Protein AF-A0A4S4KN57-F1 (afdb_monomer_lite)

Sequence (260 aa):
MIDRTIEECSEARNADDPAPSLAGPQRVAVDTAFAHNQVEKILESLKGMIESHENSAIRTWAQVTLDALELRSPTSLKVALAAIRKGKTINLQEALQMELNIATAYCASSGASPDFHTGVTAVLVDKIIERPAWYPATLGEVSDSEISKKFFSDYTPTSGTSPALAFPEALDPAKGTRFSPVLFALPTEQEIRQLVDGSHASSGATAITLQELLNKLNLLRQGKMGIREKVLEVVERCCVQDEEKETGEKYLRWKSSAAH

Foldseek 3Di:
DVLVVVLVPDDADDPPPDDDPCFDPLVVLVCQLLVDLAVVSSLVSLVCCLVDPPDPVSNVVSVVVNVVVLLAALLVSLLVSVLVVVVVPDDPLVSVQLVQLQVLLQPPPVHLFVRVVQVCCCCPPVNPPGRTCGVVNDNVPDDSVSSCCSRPNCRHVVNVSGDRDDDDPQPPPVPHDPDDVCLQPADDLVNLQCQQVQVDPPHDPDFDALVRSLVVSCVSNVNRHPNNVVSVRSQVVFWDWDADPPPRGTGTDGDDDPPD

pLDDT: mean 90.54, std 10.35, range [28.67, 98.69]

Structure (mmCIF, N/CA/C/O backbone):
data_AF-A0A4S4KN57-F1
#
_entry.id   AF-A0A4S4KN57-F1
#
loop_
_atom_site.group_PDB
_atom_site.id
_atom_site.type_symbol
_atom_site.label_atom_id
_atom_site.label_alt_id
_atom_site.label_comp_id
_atom_site.label_asym_id
_atom_site.label_entity_id
_atom_site.label_seq_id
_atom_site.pdbx_PDB_ins_code
_atom_site.Cartn_x
_atom_site.Cartn_y
_atom_site.Cartn_z
_atom_site.occupancy
_atom_site.B_iso_or_equiv
_atom_site.auth_seq_id
_atom_site.auth_comp_id
_atom_site.auth_asym_id
_atom_site.auth_atom_id
_atom_site.pdbx_PDB_model_num
ATOM 1 N N . MET A 1 1 ? 7.075 -15.368 26.394 1.00 69.94 1 MET A N 1
ATOM 2 C CA . MET A 1 1 ? 8.329 -15.021 27.095 1.00 69.94 1 MET A CA 1
ATOM 3 C C . MET A 1 1 ? 9.065 -13.920 26.346 1.00 69.94 1 MET A C 1
ATOM 5 O O . MET A 1 1 ? 9.197 -12.865 26.931 1.00 69.94 1 MET A O 1
ATOM 9 N N . ILE A 1 2 ? 9.429 -14.106 25.067 1.00 86.31 2 ILE A N 1
ATOM 10 C CA . ILE A 1 2 ? 10.132 -13.077 24.268 1.00 86.31 2 ILE A CA 1
ATOM 11 C C . ILE A 1 2 ? 9.355 -11.751 24.190 1.00 86.31 2 ILE A C 1
ATOM 13 O O . ILE A 1 2 ? 9.893 -10.725 24.575 1.00 86.31 2 ILE A O 1
ATOM 17 N N . ASP A 1 3 ? 8.094 -11.783 23.746 1.00 85.06 3 ASP A N 1
ATOM 18 C CA . ASP A 1 3 ? 7.257 -10.578 23.609 1.00 85.06 3 ASP A CA 1
ATOM 19 C C . ASP A 1 3 ? 7.157 -9.781 24.917 1.00 85.06 3 ASP A C 1
ATOM 21 O O . ASP A 1 3 ? 7.522 -8.617 24.965 1.00 85.06 3 ASP A O 1
ATOM 25 N N . ARG A 1 4 ? 6.811 -10.452 26.019 1.00 85.94 4 ARG A N 1
ATOM 26 C CA . ARG A 1 4 ? 6.771 -9.836 27.349 1.00 85.94 4 ARG A CA 1
ATOM 27 C C . ARG A 1 4 ? 8.085 -9.149 27.741 1.00 85.94 4 ARG A C 1
ATOM 29 O O . ARG A 1 4 ? 8.040 -8.054 28.277 1.00 85.94 4 ARG A O 1
ATOM 36 N N . THR A 1 5 ? 9.238 -9.768 27.481 1.00 89.69 5 THR A N 1
ATOM 37 C CA . THR A 1 5 ? 10.540 -9.149 27.780 1.00 89.69 5 THR A CA 1
ATOM 38 C C . THR A 1 5 ? 10.784 -7.896 26.936 1.00 89.69 5 THR A C 1
ATOM 40 O O . THR A 1 5 ? 11.371 -6.942 27.429 1.00 89.69 5 THR A O 1
ATOM 43 N N . ILE A 1 6 ? 10.316 -7.874 25.684 1.00 89.31 6 ILE A N 1
ATOM 44 C CA . ILE A 1 6 ? 10.374 -6.674 24.838 1.00 89.31 6 ILE A CA 1
ATOM 45 C C . ILE A 1 6 ? 9.475 -5.575 25.423 1.00 89.31 6 ILE A C 1
ATOM 47 O O . ILE A 1 6 ? 9.917 -4.436 25.552 1.00 89.31 6 ILE A O 1
ATOM 51 N N . GLU A 1 7 ? 8.249 -5.916 25.826 1.00 89.50 7 GLU A N 1
ATOM 52 C CA . GLU A 1 7 ? 7.297 -4.961 26.412 1.00 89.50 7 GLU A CA 1
ATOM 53 C C . GLU A 1 7 ? 7.758 -4.407 27.768 1.00 89.50 7 GLU A C 1
ATOM 55 O O . GLU A 1 7 ? 7.532 -3.236 28.058 1.00 89.50 7 GLU A O 1
ATOM 60 N N . GLU A 1 8 ? 8.455 -5.202 28.583 1.00 88.19 8 GLU A N 1
ATOM 61 C CA . GLU A 1 8 ? 9.055 -4.755 29.851 1.00 88.19 8 GLU A CA 1
ATOM 62 C C . GLU A 1 8 ? 10.137 -3.678 29.653 1.00 88.19 8 GLU A C 1
ATOM 64 O O . GLU A 1 8 ? 10.409 -2.907 30.571 1.00 88.19 8 GLU A O 1
ATOM 69 N N . CYS A 1 9 ? 10.732 -3.598 28.461 1.00 89.19 9 CYS A N 1
ATOM 70 C CA . CYS A 1 9 ? 11.683 -2.553 28.081 1.00 89.19 9 CYS A CA 1
ATOM 71 C C . CYS A 1 9 ? 11.037 -1.406 27.281 1.00 89.19 9 CYS A C 1
ATOM 73 O O . CYS A 1 9 ? 11.760 -0.567 26.744 1.00 89.19 9 CYS A O 1
ATOM 75 N N . SER A 1 10 ? 9.706 -1.379 27.154 1.00 86.44 10 SER A N 1
ATOM 76 C CA . SER A 1 10 ? 8.987 -0.316 26.447 1.00 86.44 10 SER A CA 1
ATOM 77 C C . SER A 1 10 ? 8.648 0.853 27.375 1.00 86.44 10 SER A C 1
ATOM 79 O O . SER A 1 10 ? 8.334 0.669 28.550 1.00 86.44 10 SER A O 1
ATOM 81 N N . GLU A 1 11 ? 8.684 2.069 26.832 1.00 84.94 11 GLU A N 1
ATOM 82 C CA . GLU A 1 11 ? 8.291 3.289 27.537 1.00 84.94 11 GLU A CA 1
ATOM 83 C C . GLU A 1 11 ? 7.099 3.949 26.839 1.00 84.94 11 GLU A C 1
ATOM 85 O O . GLU A 1 11 ? 6.885 3.797 25.631 1.00 84.94 11 GLU A O 1
ATOM 90 N N . ALA A 1 12 ? 6.293 4.674 27.616 1.00 81.44 12 ALA A N 1
ATOM 91 C CA . ALA A 1 12 ? 5.190 5.449 27.070 1.00 81.44 12 ALA A CA 1
ATOM 92 C C . ALA A 1 12 ? 5.719 6.587 26.186 1.00 81.44 12 ALA A C 1
ATOM 94 O O . ALA A 1 12 ? 6.795 7.132 26.425 1.00 81.44 12 ALA A O 1
ATOM 95 N N . ARG A 1 13 ? 4.927 6.970 25.180 1.00 80.25 13 ARG A N 1
ATOM 96 C CA . ARG A 1 13 ? 5.235 8.136 24.349 1.00 80.25 13 ARG A CA 1
ATOM 97 C C . ARG A 1 13 ? 5.287 9.400 25.201 1.00 80.25 13 ARG A C 1
ATOM 99 O O . ARG A 1 13 ? 4.438 9.599 26.072 1.00 80.25 13 ARG A O 1
ATOM 106 N N . ASN A 1 14 ? 6.240 10.269 24.901 1.00 83.81 14 ASN A N 1
ATOM 107 C CA . ASN A 1 14 ? 6.325 11.582 25.520 1.00 83.81 14 ASN A CA 1
ATOM 108 C C . ASN A 1 14 ? 5.279 12.522 24.913 1.00 83.81 14 ASN A C 1
ATOM 110 O O . ASN A 1 14 ? 4.870 12.365 23.761 1.00 83.81 14 ASN A O 1
ATOM 114 N N . ALA A 1 15 ? 4.869 13.535 25.677 1.00 80.88 15 ALA A N 1
ATOM 115 C CA . ALA A 1 15 ? 3.928 14.549 25.198 1.00 80.88 15 ALA A CA 1
ATOM 116 C C . ALA A 1 15 ? 4.466 15.333 23.984 1.00 80.88 15 ALA A C 1
ATOM 118 O O . ALA A 1 15 ? 3.681 15.775 23.148 1.00 80.88 15 ALA A O 1
ATOM 119 N N . ASP A 1 16 ? 5.792 15.448 23.875 1.00 86.69 16 ASP A N 1
ATOM 120 C CA . ASP A 1 16 ? 6.481 16.155 22.792 1.00 86.69 16 ASP A CA 1
ATOM 121 C C . ASP A 1 16 ? 6.758 15.265 21.566 1.00 86.69 16 ASP A C 1
ATOM 123 O O . ASP A 1 16 ? 7.275 15.747 20.554 1.00 86.69 16 ASP A O 1
ATOM 127 N N . ASP A 1 17 ? 6.423 13.969 21.623 1.00 82.88 17 ASP A N 1
ATOM 128 C CA . ASP A 1 17 ? 6.631 13.078 20.484 1.00 82.88 17 ASP A CA 1
ATOM 129 C C . ASP A 1 17 ? 5.721 13.490 19.314 1.00 82.88 17 ASP A C 1
ATOM 131 O O . ASP A 1 17 ? 4.514 13.685 19.502 1.00 82.88 17 ASP A O 1
ATOM 135 N N . PRO A 1 18 ? 6.238 13.536 18.071 1.00 79.94 18 PRO A N 1
ATOM 136 C CA . PRO A 1 18 ? 5.456 13.961 16.918 1.00 79.94 18 PRO A CA 1
ATOM 137 C C . PRO A 1 18 ? 4.231 13.068 16.734 1.00 79.94 18 PRO A C 1
ATOM 139 O O . PRO A 1 18 ? 4.339 11.836 16.754 1.00 79.94 18 PRO A O 1
ATOM 142 N N . ALA A 1 19 ? 3.068 13.691 16.535 1.00 76.00 19 ALA A N 1
ATOM 143 C CA . ALA A 1 19 ? 1.813 12.980 16.335 1.00 76.00 19 ALA A CA 1
ATOM 144 C C . ALA A 1 19 ? 1.922 11.948 15.191 1.00 76.00 19 ALA A C 1
ATOM 146 O O . ALA A 1 19 ? 2.688 12.151 14.241 1.00 76.00 19 ALA A O 1
ATOM 147 N N . PRO A 1 20 ? 1.160 10.840 15.247 1.00 78.38 20 PRO A N 1
ATOM 148 C CA . PRO A 1 20 ? 1.168 9.845 14.181 1.00 78.38 20 PRO A CA 1
ATOM 149 C C . PRO A 1 20 ? 0.823 10.481 12.827 1.00 78.38 20 PRO A C 1
ATOM 151 O O . PRO A 1 20 ? -0.231 11.093 12.674 1.00 78.38 20 PRO A O 1
ATOM 154 N N . SER A 1 21 ? 1.690 10.303 11.830 1.00 75.25 21 SER A N 1
ATOM 155 C CA . SER A 1 21 ? 1.542 10.920 10.502 1.00 75.25 21 SER A CA 1
ATOM 156 C C . SER A 1 21 ? 0.446 10.291 9.630 1.00 75.25 21 SER A C 1
ATOM 158 O O . SER A 1 21 ? 0.027 10.888 8.645 1.00 75.25 21 SER A O 1
ATOM 160 N N . LEU A 1 22 ? -0.035 9.091 9.973 1.00 86.56 22 LEU A N 1
ATOM 161 C CA . LEU A 1 22 ? -1.058 8.344 9.226 1.00 86.56 22 LEU A CA 1
ATOM 162 C C . LEU A 1 22 ? -2.290 8.058 10.094 1.00 86.56 22 LEU A C 1
ATOM 164 O O . LEU A 1 22 ? -2.714 6.909 10.244 1.00 86.56 22 LEU A O 1
ATOM 168 N N . ALA A 1 23 ? -2.853 9.115 10.673 1.00 89.62 23 ALA A N 1
ATOM 169 C CA . ALA A 1 23 ? -4.061 9.082 11.494 1.00 89.62 23 ALA A CA 1
ATOM 170 C C . ALA A 1 23 ? -5.090 10.122 11.022 1.00 89.62 23 ALA A C 1
ATOM 172 O O . ALA A 1 23 ? -4.769 11.044 10.263 1.00 89.62 23 ALA A O 1
ATOM 173 N N . GLY A 1 24 ? -6.337 9.972 11.472 1.00 91.00 24 GLY A N 1
ATOM 174 C CA . GLY A 1 24 ? -7.366 11.000 11.316 1.00 91.00 24 GLY A CA 1
ATOM 175 C C . GLY A 1 24 ? -7.644 11.365 9.847 1.00 91.00 24 GLY A C 1
ATOM 176 O O . GLY A 1 24 ? -7.707 10.469 8.999 1.00 91.00 24 GLY A O 1
ATOM 177 N N . PRO A 1 25 ? -7.805 12.661 9.506 1.00 91.81 25 PRO A N 1
ATOM 178 C CA . PRO A 1 25 ? -8.147 13.087 8.146 1.00 91.81 25 PRO A CA 1
ATOM 179 C C . PRO A 1 25 ? -7.141 12.646 7.076 1.00 91.81 25 PRO A C 1
ATOM 181 O O . PRO A 1 25 ? -7.545 12.285 5.974 1.00 91.81 25 PRO A O 1
ATOM 184 N N . GLN A 1 26 ? -5.840 12.623 7.392 1.00 93.25 26 GLN A N 1
ATOM 185 C CA . GLN A 1 26 ? -4.822 12.180 6.434 1.00 93.25 26 GLN A CA 1
ATOM 186 C C . GLN A 1 26 ? -4.936 10.685 6.152 1.00 93.25 26 GLN A C 1
ATOM 188 O O . GLN A 1 26 ? -4.792 10.265 5.006 1.00 93.25 26 GLN A O 1
ATOM 193 N N . ARG A 1 27 ? -5.278 9.880 7.163 1.00 94.50 27 ARG A N 1
ATOM 194 C CA . ARG A 1 27 ? -5.558 8.459 6.951 1.00 94.50 27 ARG A CA 1
ATOM 195 C C . ARG A 1 27 ? -6.780 8.243 6.056 1.00 94.50 27 ARG A C 1
ATOM 197 O O . ARG A 1 27 ? -6.709 7.415 5.156 1.00 94.50 27 ARG A O 1
ATOM 204 N N . VAL A 1 28 ? -7.857 9.010 6.254 1.00 94.00 28 VAL A N 1
ATOM 205 C CA . VAL A 1 28 ? -9.048 8.960 5.380 1.00 94.00 28 VAL A CA 1
ATOM 206 C C . VAL A 1 28 ? -8.687 9.311 3.934 1.00 94.00 28 VAL A C 1
ATOM 208 O O . VAL A 1 28 ? -9.130 8.632 3.008 1.00 94.00 28 VAL A O 1
ATOM 211 N N . ALA A 1 29 ? -7.856 10.337 3.733 1.00 96.12 29 ALA A N 1
ATOM 212 C CA . ALA A 1 29 ? -7.387 10.730 2.407 1.00 96.12 29 ALA A CA 1
ATOM 213 C C . ALA A 1 29 ? -6.553 9.623 1.735 1.00 96.12 29 ALA A C 1
ATOM 215 O O . ALA A 1 29 ? -6.780 9.314 0.568 1.00 96.12 29 ALA A O 1
ATOM 216 N N . VAL A 1 30 ? -5.655 8.962 2.477 1.00 96.62 30 VAL A N 1
ATOM 217 C CA . VAL A 1 30 ? -4.888 7.801 1.987 1.00 96.62 30 VAL A CA 1
ATOM 218 C C . VAL A 1 30 ? -5.815 6.650 1.596 1.00 96.62 30 VAL A C 1
ATOM 220 O O . VAL A 1 30 ? -5.702 6.135 0.484 1.00 96.62 30 VAL A O 1
ATOM 223 N N . ASP A 1 31 ? -6.738 6.267 2.483 1.00 95.94 31 ASP A N 1
ATOM 224 C CA . ASP A 1 31 ? -7.672 5.162 2.239 1.00 95.94 31 ASP A CA 1
ATOM 225 C C . ASP A 1 31 ? -8.523 5.439 0.988 1.00 95.94 31 ASP A C 1
ATOM 227 O O . ASP A 1 31 ? -8.714 4.550 0.163 1.00 95.94 31 ASP A O 1
ATOM 231 N N . THR A 1 32 ? -8.967 6.687 0.805 1.00 95.94 32 THR A N 1
ATOM 232 C CA . THR A 1 32 ? -9.759 7.111 -0.359 1.00 95.94 32 THR A CA 1
ATOM 233 C C . THR A 1 32 ? -8.934 7.078 -1.646 1.00 95.94 32 THR A C 1
ATOM 235 O O . THR A 1 32 ? -9.343 6.446 -2.617 1.00 95.94 32 THR A O 1
ATOM 238 N N . ALA A 1 33 ? -7.753 7.706 -1.657 1.00 97.62 33 ALA A N 1
ATOM 239 C CA . ALA A 1 33 ? -6.941 7.831 -2.867 1.00 97.62 33 ALA A CA 1
ATOM 240 C C . ALA A 1 33 ? -6.412 6.481 -3.373 1.00 97.62 33 ALA A C 1
ATOM 242 O O . ALA A 1 33 ? -6.340 6.259 -4.579 1.00 97.62 33 ALA A O 1
ATOM 243 N N . PHE A 1 34 ? -6.052 5.563 -2.471 1.00 97.75 34 PHE A N 1
ATOM 244 C CA . PHE A 1 34 ? -5.414 4.287 -2.819 1.00 97.75 34 PHE A CA 1
ATOM 245 C C . PHE A 1 34 ? -6.375 3.083 -2.838 1.00 97.75 34 PHE A C 1
ATOM 247 O O . PHE A 1 34 ? -5.921 1.944 -3.011 1.00 97.75 34 PHE A O 1
ATOM 254 N N . ALA A 1 35 ? -7.690 3.308 -2.714 1.00 96.50 35 ALA A N 1
ATOM 255 C CA . ALA A 1 35 ? -8.712 2.259 -2.814 1.00 96.50 35 ALA A CA 1
ATOM 256 C C . ALA A 1 35 ? -8.846 1.672 -4.232 1.00 96.50 35 ALA A C 1
ATOM 258 O O . ALA A 1 35 ? -9.255 0.525 -4.403 1.00 96.50 35 ALA A O 1
ATOM 259 N N . HIS A 1 36 ? -8.477 2.429 -5.266 1.00 97.50 36 HIS A N 1
ATOM 260 C CA . HIS A 1 36 ? -8.724 2.045 -6.654 1.00 97.50 36 HIS A CA 1
ATOM 261 C C . HIS A 1 36 ? -7.853 0.873 -7.148 1.00 97.50 36 HIS A C 1
ATOM 263 O O . HIS A 1 36 ? -6.784 0.576 -6.611 1.00 97.50 36 HIS A O 1
ATOM 269 N N . ASN A 1 37 ? -8.305 0.214 -8.221 1.00 96.69 37 ASN A N 1
ATOM 270 C CA . ASN A 1 37 ? -7.590 -0.890 -8.885 1.00 96.69 37 ASN A CA 1
ATOM 271 C C . ASN A 1 37 ? -6.797 -0.455 -10.129 1.00 96.69 37 ASN A C 1
ATOM 273 O O . ASN A 1 37 ? -6.220 -1.299 -10.806 1.00 96.69 37 ASN A O 1
ATOM 277 N N . GLN A 1 38 ? -6.761 0.846 -10.424 1.00 97.12 38 GLN A N 1
ATOM 278 C CA . GLN A 1 38 ? -6.012 1.429 -11.537 1.00 97.12 38 GLN A CA 1
ATOM 279 C C . GLN A 1 38 ? -5.225 2.642 -11.050 1.00 97.12 38 GLN A C 1
ATOM 281 O O . GLN A 1 38 ? -5.747 3.443 -10.272 1.00 97.12 38 GLN A O 1
ATOM 286 N N . VAL A 1 39 ? -3.984 2.786 -11.520 1.00 98.31 39 VAL A N 1
ATOM 287 C CA . VAL A 1 39 ? -3.088 3.881 -11.109 1.00 98.31 39 VAL A CA 1
ATOM 288 C C . VAL A 1 39 ? -3.660 5.231 -11.536 1.00 98.31 39 VAL A C 1
ATOM 290 O O . VAL A 1 39 ? -3.606 6.193 -10.778 1.00 98.31 39 VAL A O 1
ATOM 293 N N . GLU A 1 40 ? -4.284 5.295 -12.707 1.00 98.12 40 GLU A N 1
ATOM 294 C CA . GLU A 1 40 ? -4.948 6.483 -13.236 1.00 98.12 40 GLU A CA 1
ATOM 295 C C . GLU A 1 40 ? -6.021 6.993 -12.277 1.00 98.12 40 GLU A C 1
ATOM 297 O O . GLU A 1 40 ? -6.062 8.184 -11.987 1.00 98.12 40 GLU A O 1
ATOM 302 N N . LYS A 1 41 ? -6.831 6.091 -11.711 1.00 98.38 41 LYS A N 1
ATOM 303 C CA . LYS A 1 41 ? -7.864 6.450 -10.732 1.00 98.38 41 LYS A CA 1
ATOM 304 C C . LYS A 1 41 ? -7.279 6.941 -9.412 1.00 98.38 41 LYS A C 1
ATOM 306 O O . LYS A 1 41 ? -7.836 7.856 -8.816 1.00 98.38 41 LYS A O 1
ATOM 311 N N . ILE A 1 42 ? -6.131 6.405 -8.996 1.00 98.62 42 ILE A N 1
ATOM 312 C CA . ILE A 1 42 ? -5.386 6.926 -7.840 1.00 98.62 42 ILE A CA 1
ATOM 313 C C . ILE A 1 42 ? -4.929 8.365 -8.116 1.00 98.62 42 ILE A C 1
ATOM 315 O O . ILE A 1 42 ? -5.150 9.248 -7.289 1.00 98.62 42 ILE A O 1
ATOM 319 N N . LEU A 1 43 ? -4.350 8.634 -9.293 1.00 98.44 43 LEU A N 1
ATOM 320 C CA . LEU A 1 43 ? -3.911 9.987 -9.650 1.00 98.44 43 LEU A CA 1
ATOM 321 C C . LEU A 1 43 ? -5.084 10.963 -9.804 1.00 98.44 43 LEU A C 1
ATOM 323 O O . LEU A 1 43 ? -4.988 12.096 -9.339 1.00 98.44 43 LEU A O 1
ATOM 327 N N . GLU A 1 44 ? -6.191 10.539 -10.420 1.00 98.38 44 GLU A N 1
ATOM 328 C CA . GLU A 1 44 ? -7.432 11.322 -10.500 1.00 98.38 44 GLU A CA 1
ATOM 329 C C . GLU A 1 44 ? -7.958 11.664 -9.099 1.00 98.38 44 GLU A C 1
ATOM 331 O O . GLU A 1 44 ? -8.298 12.818 -8.840 1.00 98.38 44 GLU A O 1
ATOM 336 N N . SER A 1 45 ? -7.966 10.699 -8.171 1.00 98.44 45 SER A N 1
ATOM 337 C CA . SER A 1 45 ? -8.399 10.945 -6.794 1.00 98.44 45 SER A CA 1
ATOM 338 C C . SER A 1 45 ? -7.491 11.941 -6.071 1.00 98.44 45 SER A C 1
ATOM 340 O O . SER A 1 45 ? -8.003 12.797 -5.350 1.00 98.44 45 SER A O 1
ATOM 342 N N . LEU A 1 46 ? -6.168 11.860 -6.252 1.00 98.62 46 LEU A N 1
ATOM 343 C CA . LEU A 1 46 ? -5.230 12.826 -5.670 1.00 98.62 46 LEU A CA 1
ATOM 344 C C . LEU A 1 46 ? -5.444 14.230 -6.252 1.00 98.62 46 LEU A C 1
ATOM 346 O O . LEU A 1 46 ? -5.512 15.193 -5.493 1.00 98.62 46 LEU A O 1
ATOM 350 N N . LYS A 1 47 ? -5.625 14.347 -7.574 1.00 98.56 47 LYS A N 1
ATOM 351 C CA . LYS A 1 47 ? -5.932 15.622 -8.251 1.00 98.56 47 LYS A CA 1
ATOM 352 C C . LYS A 1 47 ? -7.231 16.240 -7.740 1.00 98.56 47 LYS A C 1
ATOM 354 O O . LYS A 1 47 ? -7.236 17.408 -7.365 1.00 98.56 47 LYS A O 1
ATOM 359 N N . GLY A 1 48 ? -8.290 15.441 -7.605 1.00 98.38 48 GLY A N 1
ATOM 360 C CA . GLY A 1 48 ? -9.544 15.896 -7.004 1.00 98.38 48 GLY A CA 1
ATOM 361 C C . GLY A 1 48 ? -9.355 16.413 -5.573 1.00 98.38 48 GLY A C 1
ATOM 362 O O . GLY A 1 48 ? -9.868 17.472 -5.225 1.00 98.38 48 GLY A O 1
ATOM 363 N N . MET A 1 49 ? -8.550 15.729 -4.750 1.00 98.25 49 MET A N 1
ATOM 364 C CA . MET A 1 49 ? -8.237 16.209 -3.398 1.00 98.25 49 MET A CA 1
ATOM 365 C C . MET A 1 49 ? -7.474 17.536 -3.410 1.00 98.25 49 MET A C 1
ATOM 367 O O . MET A 1 49 ? -7.773 18.397 -2.587 1.00 98.25 49 MET A O 1
ATOM 371 N N . ILE A 1 50 ? -6.522 17.724 -4.327 1.00 98.50 50 ILE A N 1
ATOM 372 C CA . ILE A 1 50 ? -5.775 18.983 -4.473 1.00 98.50 50 ILE A CA 1
ATOM 373 C C . ILE A 1 50 ? -6.725 20.143 -4.799 1.00 98.50 50 ILE A C 1
ATOM 375 O O . ILE A 1 50 ? -6.565 21.231 -4.252 1.00 98.50 50 ILE A O 1
ATOM 379 N N . GLU A 1 51 ? -7.724 19.918 -5.648 1.00 97.56 51 GLU A N 1
ATOM 380 C CA . GLU A 1 51 ? -8.636 20.968 -6.110 1.00 97.56 51 GLU A CA 1
ATOM 381 C C . GLU A 1 51 ? -9.744 21.295 -5.102 1.00 97.56 51 GLU A C 1
ATOM 383 O O . GLU A 1 51 ? -10.061 22.469 -4.898 1.00 97.56 51 GLU A O 1
ATOM 388 N N . SER A 1 52 ? -10.340 20.280 -4.465 1.00 96.00 52 SER A N 1
ATOM 389 C CA . SER A 1 52 ? -11.617 20.446 -3.757 1.00 96.00 52 SER A CA 1
ATOM 390 C C . SER A 1 52 ? -11.604 20.080 -2.274 1.00 96.00 52 SER A C 1
ATOM 392 O O . SER A 1 52 ? -12.617 20.284 -1.605 1.00 96.00 52 SER A O 1
ATOM 394 N N . HIS A 1 53 ? -10.520 19.524 -1.722 1.00 96.62 53 HIS A N 1
ATOM 395 C CA . HIS A 1 53 ? -10.520 19.115 -0.314 1.00 96.62 53 HIS A CA 1
ATOM 396 C C . HIS A 1 53 ? -10.489 20.337 0.614 1.00 96.62 53 HIS A C 1
ATOM 398 O O . HIS A 1 53 ? -9.657 21.222 0.440 1.00 96.62 53 HIS A O 1
ATOM 404 N N . GLU A 1 54 ? -11.336 20.383 1.645 1.00 96.12 54 GLU A N 1
ATOM 405 C CA . GLU A 1 54 ? -11.477 21.549 2.539 1.00 96.12 54 GLU A CA 1
ATOM 406 C C . GLU A 1 54 ? -10.213 21.809 3.381 1.00 96.12 54 GLU A C 1
ATOM 408 O O . GLU A 1 54 ? -9.748 22.944 3.520 1.00 96.12 54 GLU A O 1
ATOM 413 N N . ASN A 1 55 ? -9.598 20.740 3.892 1.00 95.50 55 ASN A N 1
ATOM 414 C CA . ASN A 1 55 ? -8.377 20.807 4.697 1.00 95.50 55 ASN A CA 1
ATOM 415 C C . ASN A 1 55 ? -7.125 21.051 3.827 1.00 95.50 55 ASN A C 1
ATOM 417 O O . ASN A 1 55 ? -6.769 20.209 3.000 1.00 95.50 55 ASN A O 1
ATOM 421 N N . SER A 1 56 ? -6.425 22.168 4.058 1.00 96.56 56 SER A N 1
ATOM 422 C CA . SER A 1 56 ? -5.212 22.555 3.321 1.00 96.56 56 SER A CA 1
ATOM 423 C C . SER A 1 56 ? -4.042 21.591 3.499 1.00 96.56 56 SER A C 1
ATOM 425 O O . SER A 1 56 ? -3.306 21.369 2.542 1.00 96.56 56 SER A O 1
ATOM 427 N N . ALA A 1 57 ? -3.888 20.972 4.672 1.00 94.69 57 ALA A N 1
ATOM 428 C CA . ALA A 1 57 ? -2.830 19.993 4.910 1.00 94.69 57 ALA A CA 1
ATOM 429 C C . ALA A 1 57 ? -2.999 18.752 4.019 1.00 94.69 57 ALA A C 1
ATOM 431 O O . ALA A 1 57 ? -2.013 18.205 3.528 1.00 94.69 57 ALA A O 1
ATOM 432 N N . ILE A 1 58 ? -4.247 18.353 3.746 1.00 96.56 58 ILE A N 1
ATOM 433 C CA . ILE A 1 58 ? -4.553 17.240 2.839 1.00 96.56 58 ILE A CA 1
ATOM 434 C C . ILE A 1 58 ? -4.250 17.609 1.392 1.00 96.56 58 ILE A C 1
ATOM 436 O O . ILE A 1 58 ? -3.660 16.797 0.686 1.00 96.56 58 ILE A O 1
ATOM 440 N N . ARG A 1 59 ? -4.573 18.836 0.962 1.00 97.88 59 ARG A N 1
ATOM 441 C CA . ARG A 1 59 ? -4.200 19.322 -0.378 1.00 97.88 59 ARG A CA 1
ATOM 442 C C . ARG A 1 59 ? -2.684 19.284 -0.581 1.00 97.88 59 ARG A C 1
ATOM 444 O O . ARG A 1 59 ? -2.216 18.761 -1.586 1.00 97.88 59 ARG A O 1
ATOM 451 N N . THR A 1 60 ? -1.918 19.757 0.405 1.00 97.38 60 THR A N 1
ATOM 452 C CA . THR A 1 60 ? -0.448 19.712 0.372 1.00 97.38 60 THR A CA 1
ATOM 453 C C . THR A 1 60 ? 0.079 18.279 0.331 1.00 97.38 60 THR A C 1
ATOM 455 O O . THR A 1 60 ? 0.937 17.968 -0.491 1.00 97.38 60 THR A O 1
ATOM 458 N N . TRP A 1 61 ? -0.439 17.386 1.181 1.00 96.94 61 TRP A N 1
ATOM 459 C CA . TRP A 1 61 ? -0.062 15.970 1.159 1.00 96.94 61 TRP A CA 1
ATOM 460 C C . TRP A 1 61 ? -0.368 15.313 -0.195 1.00 96.94 61 TRP A C 1
ATOM 462 O O . TRP A 1 61 ? 0.475 14.584 -0.723 1.00 96.94 61 TRP A O 1
ATOM 472 N N . ALA A 1 62 ? -1.542 15.584 -0.769 1.00 98.31 62 ALA A N 1
ATOM 473 C CA . ALA A 1 62 ? -1.957 15.027 -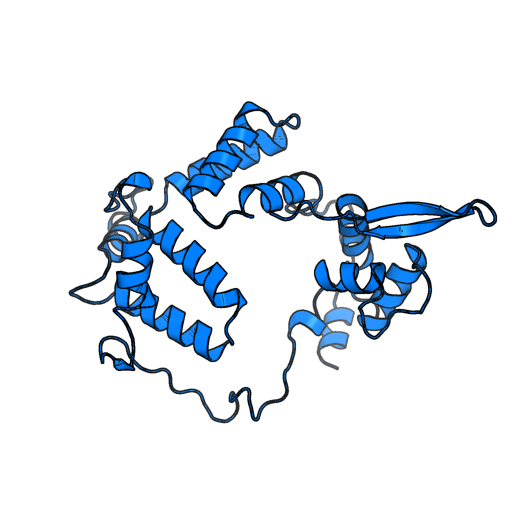2.050 1.00 98.31 62 ALA A CA 1
ATOM 474 C C . ALA A 1 62 ? -1.051 15.512 -3.190 1.00 98.31 62 ALA A C 1
ATOM 476 O O . ALA A 1 62 ? -0.639 14.691 -4.006 1.00 98.31 62 ALA A O 1
ATOM 477 N N . GLN A 1 63 ? -0.663 16.794 -3.193 1.00 98.56 63 GLN A N 1
ATOM 478 C CA . GLN A 1 63 ? 0.299 17.343 -4.155 1.00 98.56 63 GLN A CA 1
ATOM 479 C C . GLN A 1 63 ? 1.665 16.660 -4.038 1.00 98.56 63 GLN A C 1
ATOM 481 O O . GLN A 1 63 ? 2.159 16.117 -5.018 1.00 98.56 63 GLN A O 1
ATOM 486 N N . VAL A 1 64 ? 2.237 16.598 -2.829 1.00 98.19 64 VAL A N 1
ATOM 487 C CA . VAL A 1 64 ? 3.537 15.941 -2.595 1.00 98.19 64 VAL A CA 1
ATOM 488 C C . VAL A 1 64 ? 3.501 14.467 -3.015 1.00 98.19 64 VAL A C 1
ATOM 490 O O . VAL A 1 64 ? 4.463 13.947 -3.579 1.00 98.19 64 VAL A O 1
ATOM 493 N N . THR A 1 65 ? 2.384 13.783 -2.759 1.00 98.25 65 THR A N 1
ATOM 494 C CA . THR A 1 65 ? 2.194 12.381 -3.150 1.00 98.25 65 THR A CA 1
ATOM 495 C C . THR A 1 65 ? 2.084 12.230 -4.667 1.00 98.25 65 THR A C 1
ATOM 497 O O . THR A 1 65 ? 2.707 11.331 -5.229 1.00 98.25 65 THR A O 1
ATOM 500 N N . LEU A 1 66 ? 1.328 13.105 -5.336 1.00 98.50 66 LEU A N 1
ATOM 501 C CA . LEU A 1 66 ? 1.195 13.119 -6.791 1.00 98.50 66 LEU A CA 1
ATOM 502 C C . LEU A 1 66 ? 2.553 13.358 -7.464 1.00 98.50 66 LEU A C 1
ATOM 504 O O . LEU A 1 66 ? 2.949 12.552 -8.303 1.00 98.50 66 LEU A O 1
ATOM 508 N N . ASP A 1 67 ? 3.298 14.375 -7.027 1.00 97.94 67 ASP A N 1
ATOM 509 C CA . ASP A 1 67 ? 4.632 14.702 -7.549 1.00 97.94 67 ASP A CA 1
ATOM 510 C C . ASP A 1 67 ? 5.593 13.511 -7.399 1.00 97.94 67 ASP A C 1
ATOM 512 O O . ASP A 1 67 ? 6.343 13.156 -8.314 1.00 97.94 67 ASP A O 1
ATOM 516 N N . ALA A 1 68 ? 5.541 12.837 -6.244 1.00 97.44 68 ALA A N 1
ATOM 517 C CA . ALA A 1 68 ? 6.351 11.655 -5.986 1.00 97.44 68 ALA A CA 1
ATOM 518 C C . ALA A 1 68 ? 5.999 10.486 -6.919 1.00 97.44 68 ALA A C 1
ATOM 520 O O . ALA A 1 68 ? 6.910 9.776 -7.353 1.00 97.44 68 ALA A O 1
ATOM 521 N N . LEU A 1 69 ? 4.715 10.276 -7.232 1.00 97.94 69 LEU A N 1
ATOM 522 C CA . LEU A 1 69 ? 4.266 9.237 -8.163 1.00 97.94 69 LEU A CA 1
ATOM 523 C C . LEU A 1 69 ? 4.640 9.579 -9.611 1.00 97.94 69 LEU A C 1
ATOM 525 O O . LEU A 1 69 ? 5.139 8.709 -10.323 1.00 97.94 69 LEU A O 1
ATOM 529 N N . GLU A 1 70 ? 4.477 10.831 -10.039 1.00 96.38 70 GLU A N 1
ATOM 530 C CA . GLU A 1 70 ? 4.797 11.271 -11.405 1.00 96.38 70 GLU A CA 1
ATOM 531 C C . GLU A 1 70 ? 6.299 11.164 -11.724 1.00 96.38 70 GLU A C 1
ATOM 533 O O . GLU A 1 70 ? 6.681 10.940 -12.876 1.00 96.38 70 GLU A O 1
ATOM 538 N N . LEU A 1 71 ? 7.161 11.211 -10.703 1.00 96.06 71 LEU A N 1
ATOM 539 C CA . LEU A 1 71 ? 8.602 10.981 -10.833 1.00 96.06 71 LEU A CA 1
ATOM 540 C C . LEU A 1 71 ? 8.973 9.503 -11.104 1.00 96.06 71 LEU A C 1
ATOM 542 O O . LEU A 1 71 ? 10.100 9.210 -11.514 1.00 96.06 71 LEU A O 1
ATOM 546 N N . ARG A 1 72 ? 8.068 8.546 -10.866 1.00 96.94 72 ARG A N 1
ATOM 547 C CA . ARG A 1 72 ? 8.328 7.098 -11.007 1.00 96.94 72 ARG A CA 1
ATOM 548 C C . ARG A 1 72 ? 8.017 6.580 -12.415 1.00 96.94 72 ARG A C 1
ATOM 550 O O . ARG A 1 72 ? 7.330 7.231 -13.199 1.00 96.94 72 ARG A O 1
ATOM 557 N N . SER A 1 73 ? 8.528 5.382 -12.719 1.00 97.94 73 SER A N 1
ATOM 558 C CA . SER A 1 73 ? 8.186 4.661 -13.951 1.00 97.94 73 SER A CA 1
ATOM 559 C C . SER A 1 73 ? 6.679 4.358 -13.983 1.00 97.94 73 SER A C 1
ATOM 561 O O . SER A 1 73 ? 6.175 3.715 -13.053 1.00 97.94 73 SER A O 1
ATOM 563 N N . PRO A 1 74 ? 5.962 4.754 -15.054 1.00 98.25 74 PRO A N 1
ATOM 564 C CA . PRO A 1 74 ? 4.560 4.390 -15.249 1.00 98.25 74 PRO A CA 1
ATOM 565 C C . PRO A 1 74 ? 4.338 2.871 -15.256 1.00 98.25 74 PRO A C 1
ATOM 567 O O . PRO A 1 74 ? 3.382 2.381 -14.651 1.00 98.25 74 PRO A O 1
ATOM 570 N N . THR A 1 75 ? 5.256 2.122 -15.877 1.00 98.19 75 THR A N 1
ATOM 571 C CA . THR A 1 75 ? 5.253 0.653 -15.896 1.00 98.19 75 THR A CA 1
ATOM 572 C C . THR A 1 75 ? 5.294 0.098 -14.477 1.00 98.19 75 THR A C 1
ATOM 574 O O . THR A 1 75 ? 4.425 -0.681 -14.086 1.00 98.19 75 THR A O 1
ATOM 577 N N . SER A 1 76 ? 6.267 0.537 -13.675 1.00 98.06 76 SER A N 1
ATOM 578 C CA . SER A 1 76 ? 6.473 0.027 -12.318 1.00 98.06 76 SER A CA 1
ATOM 579 C C . SER A 1 76 ? 5.331 0.379 -11.371 1.00 98.06 76 SER A C 1
ATOM 581 O O . SER A 1 76 ? 4.991 -0.441 -10.521 1.00 98.06 76 SER A O 1
ATOM 583 N N . LEU A 1 77 ? 4.687 1.541 -11.532 1.00 98.56 77 LEU A N 1
ATOM 584 C CA . LEU A 1 77 ? 3.482 1.877 -10.765 1.00 98.56 77 LEU A CA 1
ATOM 585 C C . LEU A 1 77 ? 2.360 0.857 -11.006 1.00 98.56 77 LEU A C 1
ATOM 587 O O . LEU A 1 77 ? 1.751 0.369 -10.051 1.00 98.56 77 LEU A O 1
ATOM 591 N N . LYS A 1 78 ? 2.109 0.498 -12.271 1.00 98.69 78 LYS A N 1
ATOM 592 C CA . LYS A 1 78 ? 1.072 -0.481 -12.629 1.00 98.69 78 LYS A CA 1
ATOM 593 C C . LYS A 1 78 ? 1.430 -1.897 -12.188 1.00 98.69 78 LYS A C 1
ATOM 595 O O . LYS A 1 78 ? 0.568 -2.590 -11.647 1.00 98.69 78 LYS A O 1
ATOM 600 N N . VAL A 1 79 ? 2.688 -2.313 -12.363 1.00 98.50 79 VAL A N 1
ATOM 601 C CA . VAL A 1 79 ? 3.177 -3.621 -11.890 1.00 98.50 79 VAL A CA 1
ATOM 602 C C . VAL A 1 79 ? 3.025 -3.735 -10.374 1.00 98.50 79 VAL A C 1
ATOM 604 O O . VAL A 1 79 ? 2.444 -4.711 -9.903 1.00 98.50 79 VAL A O 1
ATOM 607 N N . ALA A 1 80 ? 3.465 -2.729 -9.612 1.00 98.44 80 ALA A N 1
ATOM 608 C CA . ALA A 1 80 ? 3.377 -2.734 -8.153 1.00 98.44 80 ALA A CA 1
ATOM 609 C C . ALA A 1 80 ? 1.923 -2.797 -7.662 1.00 98.44 80 ALA A C 1
ATOM 611 O O . ALA A 1 80 ? 1.600 -3.601 -6.785 1.00 98.44 80 ALA A O 1
ATOM 612 N N . LEU A 1 81 ? 1.022 -2.003 -8.255 1.00 98.56 81 LEU A N 1
ATOM 613 C CA . LEU A 1 81 ? -0.399 -2.053 -7.908 1.00 98.56 81 LEU A CA 1
ATOM 614 C C . LEU A 1 81 ? -0.989 -3.443 -8.189 1.00 98.56 81 LEU A C 1
ATOM 616 O O . LEU A 1 81 ? -1.637 -4.023 -7.315 1.00 98.56 81 LEU A O 1
ATOM 620 N N . ALA A 1 82 ? -0.728 -4.006 -9.371 1.00 98.25 82 ALA A N 1
ATOM 621 C CA . ALA A 1 82 ? -1.206 -5.335 -9.742 1.00 98.25 82 ALA A CA 1
ATOM 622 C C . ALA A 1 82 ? -0.658 -6.435 -8.814 1.00 98.25 82 ALA A C 1
ATOM 624 O O . ALA A 1 82 ? -1.422 -7.310 -8.395 1.00 98.25 82 ALA A O 1
ATOM 625 N N . ALA A 1 83 ? 0.626 -6.368 -8.447 1.00 98.25 83 ALA A N 1
ATOM 626 C CA . ALA A 1 83 ? 1.269 -7.310 -7.533 1.00 98.25 83 ALA A CA 1
ATOM 627 C C . ALA A 1 83 ? 0.625 -7.268 -6.140 1.00 98.25 83 ALA A C 1
ATOM 629 O O . ALA A 1 83 ? 0.220 -8.310 -5.628 1.00 98.25 83 ALA A O 1
ATOM 630 N N . ILE A 1 84 ? 0.409 -6.076 -5.570 1.00 97.50 84 ILE A N 1
ATOM 631 C CA . ILE A 1 84 ? -0.260 -5.913 -4.266 1.00 97.50 84 ILE A CA 1
ATOM 632 C C . ILE A 1 84 ? -1.683 -6.490 -4.300 1.00 97.50 84 ILE A C 1
ATOM 634 O O . ILE A 1 84 ? -2.103 -7.182 -3.368 1.00 97.50 84 ILE A O 1
ATOM 638 N N . ARG A 1 85 ? -2.447 -6.227 -5.370 1.00 96.69 85 ARG A N 1
ATOM 639 C CA . ARG A 1 85 ? -3.831 -6.715 -5.497 1.00 96.69 85 ARG A CA 1
ATOM 640 C C . ARG A 1 85 ? -3.897 -8.236 -5.646 1.00 96.69 85 ARG A C 1
ATOM 642 O O . ARG A 1 85 ? -4.724 -8.858 -4.982 1.00 96.69 85 ARG A O 1
ATOM 649 N N . LYS A 1 86 ? -3.012 -8.841 -6.445 1.00 96.25 86 LYS A N 1
ATOM 650 C CA . LYS A 1 86 ? -2.891 -10.308 -6.569 1.00 96.25 86 LYS A CA 1
ATOM 651 C C . LYS A 1 86 ? -2.421 -10.945 -5.258 1.00 96.25 86 LYS A C 1
ATOM 653 O O . LYS A 1 86 ? -3.033 -11.908 -4.792 1.00 96.25 86 LYS A O 1
ATOM 658 N N . GLY A 1 87 ? -1.411 -10.343 -4.628 1.00 95.56 87 GLY A N 1
ATOM 659 C CA . GLY A 1 87 ? -0.803 -10.753 -3.361 1.00 95.56 87 GLY A CA 1
ATOM 660 C C . GLY A 1 87 ? -1.808 -10.947 -2.225 1.00 95.56 87 GLY A C 1
ATOM 661 O O . GLY A 1 87 ? -1.670 -11.870 -1.431 1.00 95.56 87 GLY A O 1
ATOM 662 N N . LYS A 1 88 ? -2.878 -10.142 -2.191 1.00 93.25 88 LYS A N 1
ATOM 663 C CA . LYS A 1 88 ? -3.952 -10.243 -1.186 1.00 93.25 88 LYS A CA 1
ATOM 664 C C . LYS A 1 88 ? -4.650 -11.613 -1.153 1.00 93.25 88 LYS A C 1
ATOM 666 O O . LYS A 1 88 ? -5.241 -11.962 -0.135 1.00 93.25 88 LYS A O 1
ATOM 671 N N . THR A 1 89 ? -4.636 -12.355 -2.259 1.00 92.81 89 THR A N 1
ATOM 672 C CA . THR A 1 89 ? -5.418 -13.597 -2.429 1.00 92.81 89 THR A CA 1
ATOM 673 C C . THR A 1 89 ? -4.582 -14.873 -2.441 1.00 92.81 89 THR A C 1
ATOM 675 O O . THR A 1 89 ? -5.148 -15.961 -2.499 1.00 92.81 89 THR A O 1
ATOM 678 N N . ILE A 1 90 ? -3.257 -14.745 -2.374 1.00 92.44 90 ILE A N 1
ATOM 679 C CA . ILE A 1 90 ? -2.308 -15.856 -2.486 1.00 92.44 90 ILE A CA 1
ATOM 680 C C . ILE A 1 90 ? -1.506 -16.008 -1.192 1.00 92.44 90 ILE A C 1
ATOM 682 O O . ILE A 1 90 ? -1.449 -15.100 -0.359 1.00 92.44 90 ILE A O 1
ATOM 686 N N . ASN A 1 91 ? -0.904 -17.174 -0.992 1.00 88.44 91 ASN A N 1
ATOM 687 C CA . ASN A 1 91 ? -0.066 -17.433 0.174 1.00 88.44 91 ASN A CA 1
ATOM 688 C C . ASN A 1 91 ? 1.359 -16.862 -0.000 1.00 88.44 91 ASN A C 1
ATOM 690 O O . ASN A 1 91 ? 1.743 -16.411 -1.077 1.00 88.44 91 ASN A O 1
ATOM 694 N N . LEU A 1 92 ? 2.164 -16.889 1.069 1.00 88.38 92 LEU A N 1
ATOM 695 C CA . LEU A 1 92 ? 3.521 -16.327 1.060 1.00 88.38 92 LEU A CA 1
ATOM 696 C C . LEU A 1 92 ? 4.439 -16.965 0.002 1.00 88.38 92 LEU A C 1
ATOM 698 O O . LEU A 1 92 ? 5.213 -16.251 -0.627 1.00 88.38 92 LEU A O 1
ATOM 702 N N . GLN A 1 93 ? 4.369 -18.283 -0.202 1.00 90.00 93 GLN A N 1
ATOM 703 C CA . GLN A 1 93 ? 5.217 -18.972 -1.182 1.00 90.00 93 GLN A CA 1
ATOM 704 C C . GLN A 1 93 ? 4.853 -18.551 -2.609 1.00 90.00 93 GLN A C 1
ATOM 706 O O . GLN A 1 93 ? 5.732 -18.232 -3.407 1.00 90.00 93 GLN A O 1
ATOM 711 N N . GLU A 1 94 ? 3.554 -18.485 -2.903 1.00 92.50 94 GLU A N 1
ATOM 712 C CA . GLU A 1 94 ? 3.032 -17.995 -4.181 1.00 92.50 94 GLU A CA 1
ATOM 713 C C . GLU A 1 94 ? 3.413 -16.528 -4.414 1.00 92.50 94 GLU A C 1
ATOM 715 O O . GLU A 1 94 ? 3.838 -16.173 -5.513 1.00 92.50 94 GLU A O 1
ATOM 720 N N . ALA A 1 95 ? 3.321 -15.684 -3.381 1.00 94.75 95 ALA A N 1
ATOM 721 C CA . ALA A 1 95 ? 3.720 -14.282 -3.455 1.00 94.75 95 ALA A CA 1
ATOM 722 C C . ALA A 1 95 ? 5.221 -14.130 -3.739 1.00 94.75 95 ALA A C 1
ATOM 724 O O . ALA A 1 95 ? 5.592 -13.385 -4.639 1.00 94.75 95 ALA A O 1
ATOM 725 N N . LEU A 1 96 ? 6.084 -14.876 -3.043 1.00 94.88 96 LEU A N 1
ATOM 726 C CA . LEU A 1 96 ? 7.530 -14.851 -3.286 1.00 94.88 96 LEU A CA 1
ATOM 727 C C . LEU A 1 96 ? 7.887 -15.340 -4.695 1.00 94.88 96 LEU A C 1
ATOM 729 O O . LEU A 1 96 ? 8.755 -14.756 -5.341 1.00 94.88 96 LEU A O 1
ATOM 733 N N . GLN A 1 97 ? 7.206 -16.376 -5.195 1.00 96.12 97 GLN A N 1
ATOM 734 C CA . GLN A 1 97 ? 7.404 -16.834 -6.570 1.00 96.12 97 GLN A CA 1
ATOM 735 C C . GLN A 1 97 ? 6.935 -15.783 -7.584 1.00 96.12 97 GLN A C 1
ATOM 737 O O . GLN A 1 97 ? 7.624 -15.548 -8.574 1.00 96.12 97 GLN A O 1
ATOM 742 N N . MET A 1 98 ? 5.796 -15.127 -7.345 1.00 97.56 98 MET A N 1
ATOM 743 C CA . MET A 1 98 ? 5.310 -14.026 -8.181 1.00 97.56 98 MET A CA 1
ATOM 744 C C . MET A 1 98 ? 6.311 -12.861 -8.210 1.00 97.56 98 MET A C 1
ATOM 746 O O . MET A 1 98 ? 6.632 -12.373 -9.290 1.00 97.56 98 MET A O 1
ATOM 750 N N . GLU A 1 99 ? 6.851 -12.451 -7.061 1.00 97.56 99 GLU A N 1
ATOM 751 C CA . GLU A 1 99 ? 7.874 -11.398 -6.977 1.00 97.56 99 GLU A CA 1
ATOM 752 C C . GLU A 1 99 ? 9.166 -11.793 -7.711 1.00 97.56 99 GLU A C 1
ATOM 754 O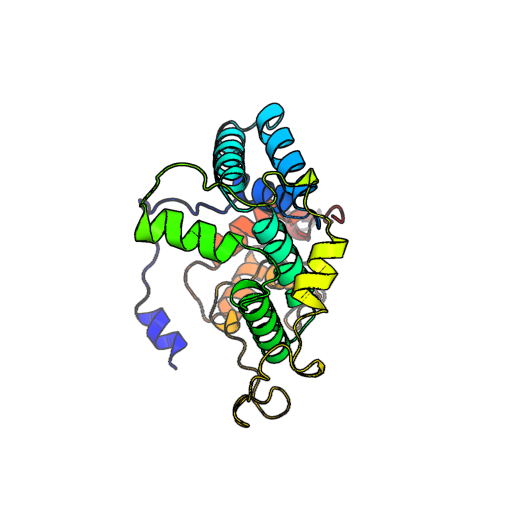 O . GLU A 1 99 ? 9.736 -10.982 -8.441 1.00 97.56 99 GLU A O 1
ATOM 759 N N . LEU A 1 100 ? 9.605 -13.054 -7.604 1.00 97.06 100 LEU A N 1
ATOM 760 C CA . LEU A 1 100 ? 10.762 -13.549 -8.358 1.00 97.06 100 LEU A CA 1
ATOM 761 C C . LEU A 1 100 ? 10.517 -13.523 -9.872 1.00 97.06 100 LEU A C 1
ATOM 763 O O . LEU A 1 100 ? 11.410 -13.145 -10.635 1.00 97.06 100 LEU A O 1
ATOM 767 N N . ASN A 1 101 ? 9.313 -13.889 -10.312 1.00 97.19 101 ASN A N 1
ATOM 768 C CA . ASN A 1 101 ? 8.923 -13.814 -11.716 1.00 97.19 101 ASN A CA 1
ATOM 769 C C . ASN A 1 101 ? 8.970 -12.364 -12.224 1.00 97.19 101 ASN A C 1
ATOM 771 O O . ASN A 1 101 ? 9.563 -12.109 -13.272 1.00 97.19 101 ASN A O 1
ATOM 775 N N . ILE A 1 102 ? 8.420 -11.410 -11.460 1.00 97.81 102 ILE A N 1
ATOM 776 C CA . ILE A 1 102 ? 8.451 -9.973 -11.781 1.00 97.81 102 ILE A CA 1
ATOM 777 C C . ILE A 1 102 ? 9.896 -9.467 -11.854 1.00 97.81 102 ILE A C 1
ATOM 779 O O . ILE A 1 102 ? 10.272 -8.813 -12.827 1.00 97.81 102 ILE A O 1
ATOM 783 N N . ALA A 1 103 ? 10.730 -9.795 -10.864 1.00 96.69 103 ALA A N 1
ATOM 784 C CA . ALA A 1 103 ? 12.139 -9.410 -10.853 1.00 96.69 103 ALA A CA 1
ATOM 785 C C . ALA A 1 103 ? 12.897 -9.995 -12.056 1.00 96.69 103 ALA A C 1
ATOM 787 O O . ALA A 1 103 ? 13.675 -9.295 -12.703 1.00 96.69 103 ALA A O 1
ATOM 788 N N . THR A 1 104 ? 12.624 -11.254 -12.411 1.00 95.88 104 THR A N 1
ATOM 789 C CA . THR A 1 104 ? 13.191 -11.884 -13.613 1.00 95.88 104 THR A CA 1
ATOM 790 C C . THR A 1 104 ? 12.749 -11.147 -14.875 1.00 95.88 104 THR A C 1
ATOM 792 O O . THR A 1 104 ? 13.578 -10.880 -15.741 1.00 95.88 104 THR A O 1
ATOM 795 N N . ALA A 1 105 ? 11.472 -10.765 -14.963 1.00 96.31 105 ALA A N 1
ATOM 796 C CA . ALA A 1 105 ? 10.936 -10.019 -16.095 1.00 96.31 105 ALA A CA 1
ATOM 797 C C . ALA A 1 105 ? 11.634 -8.664 -16.283 1.00 96.31 105 ALA A C 1
ATOM 799 O O . ALA A 1 105 ? 11.860 -8.253 -17.419 1.00 96.31 105 ALA A O 1
ATOM 800 N N . TYR A 1 106 ? 12.020 -7.987 -15.199 1.00 96.50 106 TYR A N 1
ATOM 801 C CA . TYR A 1 106 ? 12.803 -6.749 -15.269 1.00 96.50 106 TYR A CA 1
ATOM 802 C C . TYR A 1 106 ? 14.276 -6.968 -15.640 1.00 96.50 106 TYR A C 1
ATOM 804 O O . TYR A 1 106 ? 14.839 -6.153 -16.365 1.00 96.50 106 TYR A O 1
ATOM 812 N N . CYS A 1 107 ? 14.905 -8.033 -15.139 1.00 93.69 107 CYS A N 1
ATOM 813 C CA . CYS A 1 107 ? 16.351 -8.248 -15.269 1.00 93.69 107 CYS A CA 1
ATOM 814 C C . CYS A 1 107 ? 16.773 -9.059 -16.505 1.00 93.69 107 CYS A C 1
ATOM 816 O O . CYS A 1 107 ? 17.954 -9.061 -16.854 1.00 93.69 107 CYS A O 1
ATOM 818 N N . ALA A 1 108 ? 15.862 -9.807 -17.131 1.00 87.12 108 ALA A N 1
ATOM 819 C CA . ALA A 1 108 ? 16.193 -10.633 -18.287 1.00 87.12 108 ALA A CA 1
ATOM 820 C C . ALA A 1 108 ? 16.693 -9.779 -19.466 1.00 87.12 108 ALA A C 1
ATOM 822 O O . ALA A 1 108 ? 16.235 -8.661 -19.685 1.00 87.12 108 ALA A O 1
ATOM 823 N N . SER A 1 109 ? 17.602 -10.328 -20.277 1.00 74.38 109 SER A N 1
ATOM 824 C CA . SER A 1 109 ? 18.155 -9.632 -21.451 1.00 74.38 109 SER A CA 1
ATOM 825 C C . SER A 1 109 ? 17.096 -9.282 -22.506 1.00 74.38 109 SER A C 1
ATOM 827 O O . SER A 1 109 ? 17.241 -8.296 -23.220 1.00 74.38 109 SER A O 1
ATOM 829 N N . SER A 1 110 ? 16.013 -10.059 -22.578 1.00 74.50 110 SER A N 1
ATOM 830 C CA . SER A 1 110 ? 14.804 -9.784 -23.366 1.00 74.50 110 SER A CA 1
ATOM 831 C C . SER A 1 110 ? 13.688 -9.129 -22.534 1.00 74.50 110 SER A C 1
ATOM 833 O O . SER A 1 110 ? 12.511 -9.338 -22.831 1.00 74.50 110 SER A O 1
ATOM 835 N N . GLY A 1 111 ? 14.047 -8.450 -21.440 1.00 78.81 111 GLY A N 1
ATOM 836 C CA . GLY A 1 111 ? 13.166 -8.057 -20.343 1.00 78.81 111 GLY A CA 1
ATOM 837 C C . GLY A 1 111 ? 11.879 -7.345 -20.758 1.00 78.81 111 GLY A C 1
ATOM 838 O O . GLY A 1 111 ? 11.772 -6.715 -21.809 1.00 78.81 111 GLY A O 1
ATOM 839 N N . ALA A 1 112 ? 10.877 -7.437 -19.891 1.00 92.44 112 ALA A N 1
ATOM 840 C CA . ALA A 1 112 ? 9.547 -6.874 -20.089 1.00 92.44 112 ALA A CA 1
ATOM 841 C C . ALA A 1 112 ? 9.534 -5.335 -20.185 1.00 92.44 112 ALA A C 1
ATOM 843 O O . ALA A 1 112 ? 8.613 -4.772 -20.786 1.00 92.44 112 ALA A O 1
ATOM 844 N N . SER A 1 113 ? 10.532 -4.664 -19.598 1.00 94.75 113 SER A N 1
ATOM 845 C CA . SER A 1 113 ? 10.699 -3.208 -19.619 1.00 94.75 113 SER A CA 1
ATOM 846 C C . SER A 1 113 ? 12.172 -2.811 -19.434 1.00 94.75 113 SER A C 1
ATOM 848 O O . SER A 1 113 ? 12.869 -3.447 -18.641 1.00 94.75 113 SER A O 1
ATOM 850 N N . PRO A 1 114 ? 12.648 -1.738 -20.099 1.00 95.00 114 PRO A N 1
ATOM 851 C CA . PRO A 1 114 ? 13.989 -1.193 -19.878 1.00 95.00 114 PRO A CA 1
ATOM 852 C C . PRO A 1 114 ? 14.115 -0.406 -18.562 1.00 95.00 114 PRO A C 1
ATOM 854 O O . PRO A 1 114 ? 15.228 -0.066 -18.159 1.00 95.00 114 PRO A O 1
ATOM 857 N N . ASP A 1 115 ? 12.999 -0.108 -17.885 1.00 95.50 115 ASP A N 1
ATOM 858 C CA . ASP A 1 115 ? 12.948 0.847 -16.774 1.00 95.50 115 ASP A CA 1
ATOM 859 C C . ASP A 1 115 ? 13.849 0.459 -15.596 1.00 95.50 115 ASP A C 1
ATOM 861 O O . ASP A 1 115 ? 14.365 1.337 -14.911 1.00 95.50 115 ASP A O 1
ATOM 865 N N . PHE A 1 116 ? 14.098 -0.834 -15.366 1.00 95.06 116 PHE A N 1
ATOM 866 C CA . PHE A 1 116 ? 15.034 -1.252 -14.321 1.00 95.06 116 PHE A CA 1
ATOM 867 C C . PHE A 1 116 ? 16.450 -0.726 -14.593 1.00 95.06 116 PHE A C 1
ATOM 869 O O . PHE A 1 116 ? 17.040 -0.060 -13.741 1.00 95.06 116 PHE A O 1
ATOM 876 N N . HIS A 1 117 ? 16.966 -0.952 -15.802 1.00 94.75 117 HIS A N 1
ATOM 877 C CA . HIS A 1 117 ? 18.282 -0.462 -16.204 1.00 94.75 117 HIS A CA 1
ATOM 878 C C . HIS A 1 117 ? 18.326 1.066 -16.249 1.00 94.75 117 HIS A C 1
ATOM 880 O O . HIS A 1 117 ? 19.252 1.657 -15.696 1.00 94.75 117 HIS A O 1
ATOM 886 N N . THR A 1 118 ? 17.310 1.705 -16.837 1.00 95.12 118 THR A N 1
ATOM 887 C CA . THR A 1 118 ? 17.203 3.171 -16.883 1.00 95.12 118 THR A CA 1
ATOM 888 C C . THR A 1 118 ? 17.258 3.773 -15.481 1.00 95.12 118 THR A C 1
ATOM 890 O O . THR A 1 118 ? 18.013 4.711 -15.242 1.00 95.12 118 THR A O 1
ATOM 893 N N . GLY A 1 119 ? 16.499 3.215 -14.536 1.00 95.12 119 GLY A N 1
ATOM 894 C CA . GLY A 1 119 ? 16.418 3.723 -13.169 1.00 95.12 119 GLY A CA 1
ATOM 895 C C . GLY A 1 119 ? 17.699 3.510 -12.372 1.00 95.12 119 GLY A C 1
ATOM 896 O O . GLY A 1 119 ? 18.159 4.428 -11.695 1.00 95.12 119 GLY A O 1
ATOM 897 N N . VAL A 1 120 ? 18.301 2.322 -12.474 1.00 95.12 120 VAL A N 1
ATOM 898 C CA . VAL A 1 120 ? 19.571 2.006 -11.804 1.00 95.12 120 VAL A CA 1
ATOM 899 C C . VAL A 1 120 ? 20.690 2.913 -12.309 1.00 95.12 120 VAL A C 1
ATOM 901 O O . VAL A 1 120 ? 21.393 3.509 -11.493 1.00 95.12 120 VAL A O 1
ATOM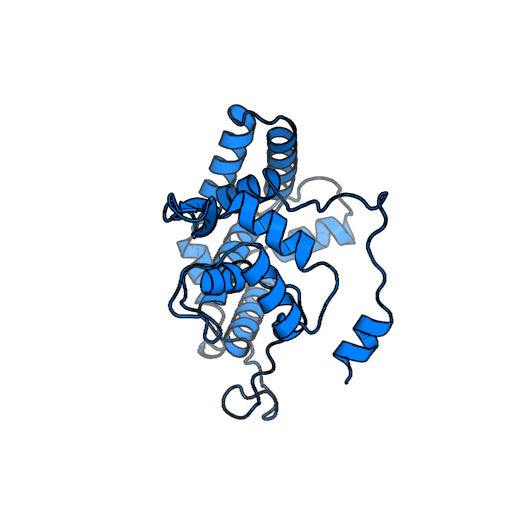 904 N N . THR A 1 121 ? 20.832 3.063 -13.628 1.00 96.19 121 THR A N 1
ATOM 905 C CA . THR A 1 121 ? 21.846 3.942 -14.222 1.00 96.19 121 THR A CA 1
ATOM 906 C C . THR A 1 121 ? 21.614 5.393 -13.811 1.00 96.19 121 THR A C 1
ATOM 908 O O . THR A 1 121 ? 22.525 6.021 -13.277 1.00 96.19 121 THR A O 1
ATOM 911 N N . ALA A 1 122 ? 20.383 5.893 -13.936 1.00 96.19 122 ALA A N 1
ATOM 912 C CA . ALA A 1 122 ? 20.032 7.258 -13.561 1.00 96.19 122 ALA A CA 1
ATOM 913 C C . ALA A 1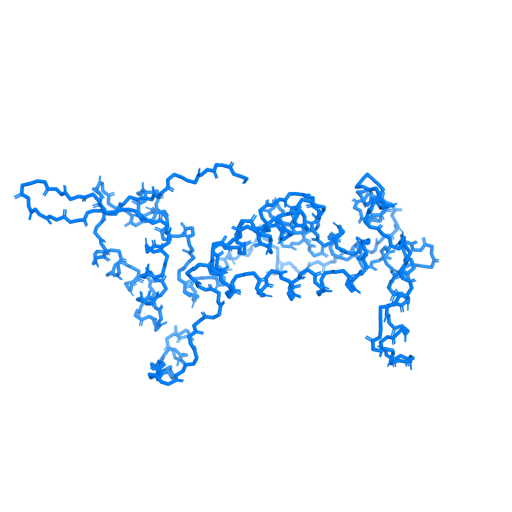 122 ? 20.412 7.597 -12.108 1.00 96.19 122 ALA A C 1
ATOM 915 O O . ALA A 1 122 ? 21.011 8.639 -11.854 1.00 96.19 122 ALA A O 1
ATOM 916 N N . VAL A 1 123 ? 20.098 6.718 -11.151 1.00 95.12 123 VAL A N 1
ATOM 917 C CA . VAL A 1 123 ? 20.294 7.002 -9.720 1.00 95.12 123 VAL A CA 1
ATOM 918 C C . VAL A 1 123 ? 21.714 6.686 -9.249 1.00 95.12 123 VAL A C 1
ATOM 920 O O . VAL A 1 123 ? 22.301 7.471 -8.506 1.00 95.12 123 VAL A O 1
ATOM 923 N N . LEU A 1 124 ? 22.272 5.536 -9.637 1.00 96.12 124 LEU A N 1
ATOM 924 C CA . LEU A 1 124 ? 23.530 5.039 -9.068 1.00 96.12 124 LEU A CA 1
ATOM 925 C C . LEU A 1 124 ? 24.762 5.408 -9.898 1.00 96.12 124 LEU A C 1
ATOM 927 O O . LEU A 1 124 ? 25.840 5.575 -9.323 1.00 96.12 124 LEU A O 1
ATOM 931 N N . VAL A 1 125 ? 24.616 5.536 -11.218 1.00 95.25 125 VAL A N 1
ATOM 932 C CA . VAL A 1 125 ? 25.726 5.841 -12.134 1.00 95.25 125 VAL A CA 1
ATOM 933 C C . VAL A 1 125 ? 25.760 7.336 -12.425 1.00 95.25 125 VAL A C 1
ATOM 935 O O . VAL A 1 125 ? 26.714 8.013 -12.042 1.00 95.25 125 VAL A O 1
ATOM 938 N N . ASP A 1 126 ? 24.690 7.856 -13.022 1.00 95.88 126 ASP A N 1
ATOM 939 C CA . ASP A 1 126 ? 24.613 9.242 -13.488 1.00 95.88 126 ASP A CA 1
ATOM 940 C C . ASP A 1 126 ? 24.257 10.217 -12.357 1.00 95.88 126 ASP A C 1
ATOM 942 O O . ASP A 1 126 ? 24.554 11.408 -12.446 1.00 95.88 126 ASP A O 1
ATOM 946 N N . LYS A 1 127 ? 23.653 9.709 -11.272 1.00 94.69 127 LYS A N 1
ATOM 947 C CA . LYS A 1 127 ? 23.208 10.474 -10.093 1.00 94.69 127 LYS A CA 1
ATOM 948 C C . LYS A 1 127 ? 22.326 11.667 -10.464 1.00 94.69 127 LYS A C 1
ATOM 950 O O . LYS A 1 127 ? 22.444 12.744 -9.874 1.00 94.69 127 LYS A O 1
ATOM 955 N N . ILE A 1 128 ? 21.445 11.483 -11.443 1.00 94.44 128 ILE A N 1
ATOM 956 C CA . ILE A 1 128 ? 20.505 12.531 -11.830 1.00 94.44 128 ILE A CA 1
ATOM 957 C C . ILE A 1 128 ? 19.489 12.748 -10.704 1.00 94.44 128 ILE A C 1
ATOM 959 O O . ILE A 1 128 ? 19.018 11.804 -10.071 1.00 94.44 128 ILE A O 1
ATOM 963 N N . ILE A 1 129 ? 19.162 14.014 -10.455 1.00 87.88 129 ILE A N 1
ATOM 964 C CA . ILE A 1 129 ? 18.120 14.415 -9.494 1.00 87.88 129 ILE A CA 1
ATOM 965 C C . ILE A 1 129 ? 16.744 14.441 -10.184 1.00 87.88 129 ILE A C 1
ATOM 967 O O . ILE A 1 129 ? 15.704 14.328 -9.539 1.00 87.88 129 ILE A O 1
ATOM 971 N N . GLU A 1 130 ? 16.745 14.580 -11.509 1.00 92.31 130 GLU A N 1
ATOM 972 C CA . GLU A 1 130 ? 15.556 14.722 -12.341 1.00 92.31 130 GLU A CA 1
ATOM 973 C C . GLU A 1 130 ? 14.900 13.378 -12.688 1.00 92.31 130 GLU A C 1
ATOM 975 O O . GLU A 1 130 ? 15.425 12.296 -12.415 1.00 92.31 130 GLU A O 1
ATOM 980 N N . ARG A 1 131 ? 13.722 13.453 -13.319 1.00 95.44 131 ARG A N 1
ATOM 981 C CA . ARG A 1 131 ? 12.951 12.286 -13.752 1.00 95.44 131 ARG A CA 1
ATOM 982 C C . ARG A 1 131 ? 13.708 11.501 -14.829 1.00 95.44 131 ARG A C 1
ATOM 984 O O . ARG A 1 131 ? 13.951 12.058 -15.900 1.00 95.44 131 ARG A O 1
ATOM 991 N N . PRO A 1 132 ? 14.010 10.207 -14.611 1.00 96.56 132 PRO A N 1
ATOM 992 C CA . PRO A 1 132 ? 14.612 9.379 -15.648 1.00 96.56 132 PRO A CA 1
ATOM 993 C C . PRO A 1 132 ? 13.718 9.278 -16.887 1.00 96.56 132 PRO A C 1
ATOM 995 O O . PRO A 1 132 ? 12.490 9.386 -16.806 1.00 96.56 132 PRO A O 1
ATOM 998 N N . ALA A 1 133 ? 14.336 9.038 -18.043 1.00 95.88 133 ALA A N 1
ATOM 999 C CA . ALA A 1 133 ? 13.638 8.845 -19.311 1.00 95.88 133 ALA A CA 1
ATOM 1000 C C . ALA A 1 133 ? 12.973 7.455 -19.369 1.00 95.88 133 ALA A C 1
ATOM 1002 O O . ALA A 1 133 ? 13.427 6.560 -20.079 1.00 95.88 133 ALA A O 1
ATOM 1003 N N . TRP A 1 134 ? 11.920 7.268 -18.569 1.00 97.62 134 TRP A N 1
ATOM 1004 C CA . TRP A 1 134 ? 11.127 6.039 -18.519 1.00 97.62 134 TRP A CA 1
ATOM 1005 C C . TRP A 1 134 ? 10.508 5.709 -19.879 1.00 97.62 134 TRP A C 1
ATOM 1007 O O . TRP A 1 134 ? 10.120 6.615 -20.624 1.00 97.62 134 TRP A O 1
ATOM 1017 N N . TYR A 1 135 ? 10.378 4.416 -20.175 1.00 94.75 135 TYR A N 1
ATOM 1018 C CA . TYR A 1 135 ? 9.719 3.940 -21.386 1.00 94.75 135 TYR A CA 1
ATOM 1019 C C . TYR A 1 135 ? 8.733 2.799 -21.076 1.00 94.75 135 TYR A C 1
ATOM 1021 O O . TYR A 1 135 ? 9.167 1.705 -20.697 1.00 94.75 135 TYR A O 1
ATOM 1029 N N . PRO A 1 136 ? 7.421 2.999 -21.312 1.00 96.50 136 PRO A N 1
ATOM 1030 C CA . PRO A 1 136 ? 6.774 4.224 -21.811 1.00 96.50 136 PRO A CA 1
ATOM 1031 C C . PRO A 1 136 ? 6.866 5.433 -20.864 1.00 96.50 136 PRO A C 1
ATOM 1033 O O . PRO A 1 136 ? 7.059 5.284 -19.655 1.00 96.50 136 PRO A O 1
ATOM 1036 N N . ALA A 1 137 ? 6.735 6.644 -21.415 1.00 96.50 137 ALA A N 1
ATOM 1037 C CA . ALA A 1 137 ? 6.958 7.880 -20.665 1.00 96.50 137 ALA A CA 1
ATOM 1038 C C . ALA A 1 137 ? 5.752 8.271 -19.804 1.00 96.50 137 ALA A C 1
ATOM 1040 O O . ALA A 1 137 ? 5.928 8.912 -18.761 1.00 96.50 137 ALA A O 1
ATOM 1041 N N . THR A 1 138 ? 4.542 7.881 -20.213 1.00 96.19 138 THR A N 1
ATOM 1042 C CA . THR A 1 138 ? 3.280 8.252 -19.561 1.00 96.19 138 THR A CA 1
ATOM 1043 C C . THR A 1 138 ? 2.427 7.032 -19.210 1.00 96.19 138 THR A C 1
ATOM 1045 O O . THR A 1 138 ? 2.553 5.970 -19.812 1.00 96.19 138 THR A O 1
ATOM 1048 N N . LEU A 1 139 ? 1.523 7.174 -18.231 1.00 95.62 139 LEU A N 1
ATOM 1049 C CA . LEU A 1 139 ? 0.629 6.081 -17.814 1.00 95.62 139 LEU A CA 1
ATOM 1050 C C . LEU A 1 139 ? -0.324 5.620 -18.921 1.00 95.62 139 LEU A C 1
ATOM 1052 O O . LEU A 1 139 ? -0.568 4.423 -19.037 1.00 95.62 139 LEU A O 1
ATOM 1056 N N . GLY A 1 140 ? -0.814 6.548 -19.751 1.00 94.81 140 GLY A N 1
ATOM 1057 C CA . GLY A 1 140 ? -1.752 6.236 -20.835 1.00 94.81 140 GLY A CA 1
ATOM 1058 C C . GLY A 1 140 ? -1.158 5.355 -21.938 1.00 94.81 140 GLY A C 1
ATOM 1059 O O . GLY A 1 140 ? -1.902 4.705 -22.665 1.00 94.81 140 GLY A O 1
ATOM 1060 N N . GLU A 1 141 ? 0.171 5.298 -22.042 1.00 96.25 141 GLU A N 1
ATOM 1061 C CA . GLU A 1 141 ? 0.885 4.439 -22.993 1.00 96.25 141 GLU A CA 1
ATOM 1062 C C . GLU A 1 141 ? 1.117 3.020 -22.455 1.00 96.25 141 GLU A C 1
ATOM 1064 O O . GLU A 1 141 ? 1.522 2.137 -23.208 1.00 96.25 141 GLU A O 1
ATOM 1069 N N . VAL A 1 142 ? 0.876 2.778 -21.163 1.00 96.88 142 VAL A N 1
ATOM 1070 C CA . VAL A 1 142 ? 1.072 1.466 -20.541 1.00 96.88 142 VAL A CA 1
ATOM 1071 C C . VAL A 1 142 ? -0.263 0.732 -20.470 1.00 96.88 142 VAL A C 1
ATOM 1073 O O . VAL A 1 142 ? -1.149 1.107 -19.706 1.00 96.88 142 VAL A O 1
ATOM 1076 N N . SER A 1 143 ? -0.416 -0.358 -21.217 1.00 96.00 143 SER A N 1
ATOM 1077 C CA . SER A 1 143 ? -1.639 -1.166 -21.181 1.00 96.00 143 SER A CA 1
ATOM 1078 C C . SER A 1 143 ? -1.662 -2.132 -19.992 1.00 96.00 143 SER A C 1
ATOM 1080 O O . SER A 1 143 ? -0.741 -2.928 -19.808 1.00 96.00 143 SER A O 1
ATOM 1082 N N . ASP A 1 144 ? -2.759 -2.153 -19.227 1.00 95.25 144 ASP A N 1
ATOM 1083 C CA . ASP A 1 144 ? -2.949 -3.095 -18.106 1.00 95.25 144 ASP A CA 1
ATOM 1084 C C . ASP A 1 144 ? -2.893 -4.565 -18.572 1.00 95.25 144 ASP A C 1
ATOM 1086 O O . ASP A 1 144 ? -2.416 -5.455 -17.857 1.00 95.25 144 ASP A O 1
ATOM 1090 N N . SER A 1 145 ? -3.346 -4.827 -19.804 1.00 96.25 145 SER A N 1
ATOM 1091 C CA . SER A 1 145 ? -3.278 -6.156 -20.422 1.00 96.25 145 SER A CA 1
ATOM 1092 C C . SER A 1 145 ? -1.844 -6.557 -20.776 1.00 96.25 145 SER A C 1
ATOM 1094 O O . SER A 1 145 ? -1.459 -7.708 -20.565 1.00 96.25 145 SER A O 1
ATOM 1096 N N . GLU A 1 146 ? -1.023 -5.608 -21.235 1.00 94.62 146 GLU A N 1
ATOM 1097 C CA . GLU A 1 146 ? 0.395 -5.850 -21.495 1.00 94.62 146 GLU A CA 1
ATOM 1098 C C . GLU A 1 146 ? 1.163 -6.070 -20.199 1.00 94.62 146 GLU A C 1
ATOM 1100 O O . GLU A 1 146 ? 1.995 -6.970 -20.154 1.00 94.62 146 GLU A O 1
ATOM 1105 N N . ILE A 1 147 ? 0.852 -5.325 -19.132 1.00 96.94 147 ILE A N 1
ATOM 1106 C CA . ILE A 1 147 ? 1.415 -5.571 -17.799 1.00 96.94 147 ILE A CA 1
ATOM 1107 C C . ILE A 1 147 ? 1.080 -6.988 -17.331 1.00 96.94 147 ILE A C 1
ATOM 1109 O O . ILE A 1 147 ? 1.972 -7.753 -16.962 1.00 96.94 147 ILE A O 1
ATOM 1113 N N . SER A 1 148 ? -0.199 -7.364 -17.400 1.00 96.56 148 SER A N 1
ATOM 1114 C CA . SER A 1 148 ? -0.674 -8.693 -16.999 1.00 96.56 148 SER A CA 1
ATOM 1115 C C . SER A 1 148 ? 0.029 -9.811 -17.770 1.00 96.56 148 SER A C 1
ATOM 1117 O O . SER A 1 148 ? 0.421 -10.826 -17.191 1.00 96.56 148 SER A O 1
ATOM 1119 N N . LYS A 1 149 ? 0.236 -9.614 -19.073 1.00 95.44 149 LYS A N 1
ATOM 1120 C CA . LYS A 1 149 ? 0.952 -10.566 -19.915 1.00 95.44 149 LYS A CA 1
ATOM 1121 C C . LYS A 1 149 ? 2.446 -10.607 -19.570 1.00 95.44 149 LYS A C 1
ATOM 1123 O O . LYS A 1 149 ? 2.938 -11.632 -19.104 1.00 95.44 149 LYS A O 1
ATOM 1128 N N . LYS A 1 150 ? 3.145 -9.481 -19.725 1.00 94.75 150 LYS A N 1
ATOM 1129 C CA . LYS A 1 150 ? 4.609 -9.398 -19.654 1.00 94.75 150 LYS A CA 1
ATOM 1130 C C . LYS A 1 150 ? 5.18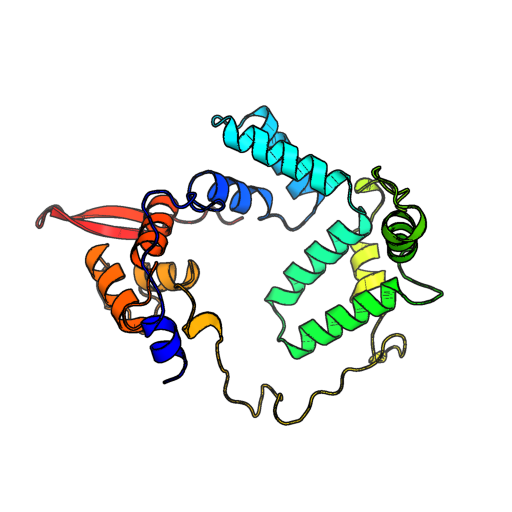2 -9.672 -18.265 1.00 94.75 150 LYS A C 1
ATOM 1132 O O . LYS A 1 150 ? 6.297 -10.164 -18.188 1.00 94.75 150 LYS A O 1
ATOM 1137 N N . PHE A 1 151 ? 4.462 -9.358 -17.187 1.00 96.56 151 PHE A N 1
ATOM 1138 C CA . PHE A 1 151 ? 4.988 -9.500 -15.819 1.00 96.56 151 PHE A CA 1
ATOM 1139 C C . PHE A 1 151 ? 4.351 -10.637 -15.019 1.00 96.56 151 PHE A C 1
ATOM 1141 O O . PHE A 1 151 ? 4.966 -11.121 -14.075 1.00 96.56 151 PHE A O 1
ATOM 1148 N N . PHE A 1 152 ? 3.143 -11.081 -15.382 1.00 96.19 152 PHE A N 1
ATOM 1149 C CA . PHE A 1 152 ? 2.407 -12.083 -14.599 1.00 96.19 152 PHE A CA 1
ATOM 1150 C C . PHE A 1 152 ? 2.067 -13.363 -15.373 1.00 96.19 152 PHE A C 1
ATOM 1152 O O . PHE A 1 152 ? 1.536 -14.289 -14.764 1.00 96.19 152 PHE A O 1
ATOM 1159 N N . SER A 1 153 ? 2.353 -13.431 -16.681 1.00 95.12 153 SER A N 1
ATOM 1160 C CA . SER A 1 153 ? 2.043 -14.606 -17.516 1.00 95.12 153 SER A CA 1
ATOM 1161 C C . SER A 1 153 ? 3.257 -15.139 -18.282 1.00 95.12 153 SER A C 1
ATOM 1163 O O . SER A 1 153 ? 3.471 -16.346 -18.308 1.00 95.12 153 SER A O 1
ATOM 1165 N N . ASP A 1 154 ? 4.067 -14.262 -18.883 1.00 94.00 154 ASP A N 1
ATOM 1166 C CA . ASP A 1 154 ? 5.180 -14.662 -19.759 1.00 94.00 154 ASP A CA 1
ATOM 1167 C C . ASP A 1 154 ? 6.411 -15.169 -18.979 1.00 94.00 154 ASP A C 1
ATOM 1169 O O . ASP A 1 154 ? 7.193 -15.970 -19.495 1.00 94.00 154 ASP A O 1
ATOM 1173 N N . TYR A 1 155 ? 6.588 -14.724 -17.730 1.00 92.19 155 TYR A N 1
ATOM 1174 C CA . TYR A 1 155 ? 7.699 -15.116 -16.859 1.00 92.19 155 TYR A CA 1
ATOM 1175 C C . TYR A 1 155 ? 7.209 -16.070 -15.780 1.00 92.19 155 TYR A C 1
ATOM 1177 O O . TYR A 1 155 ? 6.644 -15.648 -14.775 1.00 92.19 155 TYR A O 1
ATOM 1185 N N . THR A 1 156 ? 7.413 -17.369 -15.991 1.00 93.12 156 THR A N 1
ATOM 1186 C CA . THR A 1 156 ? 7.044 -18.398 -15.017 1.00 93.12 156 THR A CA 1
ATOM 1187 C C . THR A 1 156 ? 8.039 -19.559 -15.030 1.00 93.12 156 THR A C 1
ATOM 1189 O O . THR A 1 156 ? 8.711 -19.794 -16.042 1.00 93.12 156 THR A O 1
ATOM 1192 N N . PRO A 1 157 ? 8.109 -20.340 -13.939 1.00 93.25 157 PRO A N 1
ATOM 1193 C CA . PRO A 1 157 ? 8.873 -21.581 -13.933 1.00 93.25 157 PRO A CA 1
ATOM 1194 C C . PRO A 1 157 ? 8.374 -22.620 -14.934 1.00 93.25 157 PRO A C 1
ATOM 1196 O O . PRO A 1 157 ? 9.177 -23.327 -15.537 1.00 93.25 157 PRO A O 1
ATOM 1199 N N . THR A 1 158 ? 7.061 -22.701 -15.156 1.00 91.81 158 THR A N 1
ATOM 1200 C CA . THR A 1 158 ? 6.462 -23.689 -16.065 1.00 91.81 158 THR A CA 1
ATOM 1201 C C . THR A 1 158 ? 6.796 -23.414 -17.529 1.00 91.81 158 THR A C 1
ATOM 1203 O O . THR A 1 158 ? 6.947 -24.357 -18.301 1.00 91.81 158 THR A O 1
ATOM 1206 N N . SER A 1 159 ? 6.970 -22.147 -17.910 1.00 89.12 159 SER A N 1
ATOM 1207 C CA . SER A 1 159 ? 7.458 -21.747 -19.235 1.00 89.12 159 SER A CA 1
ATOM 1208 C C . SER A 1 159 ? 8.987 -21.753 -19.359 1.00 89.12 159 SER A C 1
ATOM 1210 O O . SER A 1 159 ? 9.503 -21.455 -20.433 1.00 89.12 159 SER A O 1
ATOM 1212 N N . GLY A 1 160 ? 9.726 -22.066 -18.287 1.00 92.19 160 GLY A N 1
ATOM 1213 C CA . GLY A 1 160 ? 11.193 -22.046 -18.273 1.00 92.19 160 GLY A CA 1
ATOM 1214 C C . GLY A 1 160 ? 11.807 -20.645 -18.388 1.00 92.19 160 GLY A C 1
ATOM 1215 O O . GLY A 1 160 ? 13.002 -20.520 -18.640 1.00 92.19 160 GLY A O 1
ATOM 1216 N N . THR A 1 161 ? 11.002 -19.593 -18.216 1.00 92.44 161 THR A N 1
ATOM 1217 C CA . THR A 1 161 ? 11.416 -18.185 -18.349 1.00 92.44 161 THR A CA 1
ATOM 1218 C C . THR A 1 161 ? 11.725 -17.523 -17.006 1.00 92.44 161 THR A C 1
ATOM 1220 O O . THR A 1 161 ? 12.246 -16.412 -16.979 1.00 92.44 161 THR A O 1
ATOM 1223 N N . SER A 1 162 ? 11.448 -18.197 -15.887 1.00 93.88 162 SER A N 1
ATOM 1224 C CA . SER A 1 162 ? 11.855 -17.771 -14.545 1.00 93.88 162 SER A CA 1
ATOM 1225 C C . SER A 1 162 ? 12.270 -18.971 -13.684 1.00 93.88 162 SER A C 1
ATOM 1227 O O . SER A 1 162 ? 11.735 -20.063 -13.870 1.00 93.88 162 SER A O 1
ATOM 1229 N N . PRO A 1 163 ? 13.235 -18.827 -12.761 1.00 94.44 163 PRO A N 1
ATOM 1230 C CA . PRO A 1 163 ? 13.586 -19.895 -11.828 1.00 94.44 163 PRO A CA 1
ATOM 1231 C C . PRO A 1 163 ? 12.441 -20.246 -10.862 1.00 94.44 163 PRO A C 1
ATOM 1233 O O . PRO A 1 163 ? 11.707 -19.380 -10.386 1.00 94.44 163 PRO A O 1
ATOM 1236 N N . ALA A 1 164 ? 12.329 -21.532 -10.519 1.00 95.19 164 ALA A N 1
ATOM 1237 C CA . ALA A 1 164 ? 11.459 -21.997 -9.440 1.00 95.19 164 ALA A CA 1
ATOM 1238 C C . ALA A 1 164 ? 12.131 -21.784 -8.076 1.00 95.19 164 ALA A C 1
ATOM 1240 O O . ALA A 1 164 ? 13.282 -22.181 -7.879 1.00 95.19 164 ALA A O 1
ATOM 1241 N N . LEU A 1 165 ? 11.402 -21.217 -7.116 1.00 92.88 165 LEU A N 1
ATOM 1242 C CA . LEU A 1 165 ? 11.819 -21.182 -5.720 1.00 92.88 165 LEU A CA 1
ATOM 1243 C C . LEU A 1 165 ? 11.681 -22.567 -5.089 1.00 92.88 165 LEU A C 1
ATOM 1245 O O . LEU A 1 165 ? 10.624 -23.195 -5.144 1.00 92.88 165 LEU A O 1
ATOM 1249 N N . ALA A 1 166 ? 12.748 -23.011 -4.431 1.00 90.12 166 ALA A N 1
ATOM 1250 C CA . ALA A 1 166 ? 12.712 -24.165 -3.547 1.00 90.12 166 ALA A CA 1
ATOM 1251 C C . ALA A 1 166 ? 12.529 -23.682 -2.104 1.00 90.12 166 ALA A C 1
ATOM 1253 O O . ALA A 1 166 ? 13.357 -22.933 -1.583 1.00 90.12 166 ALA A O 1
ATOM 1254 N N . PHE A 1 167 ? 11.455 -24.123 -1.451 1.00 84.56 167 PHE A N 1
ATOM 1255 C CA . PHE A 1 167 ? 11.212 -23.833 -0.042 1.00 84.56 167 PHE A CA 1
ATOM 1256 C C . PHE A 1 167 ? 11.679 -25.009 0.823 1.00 84.56 16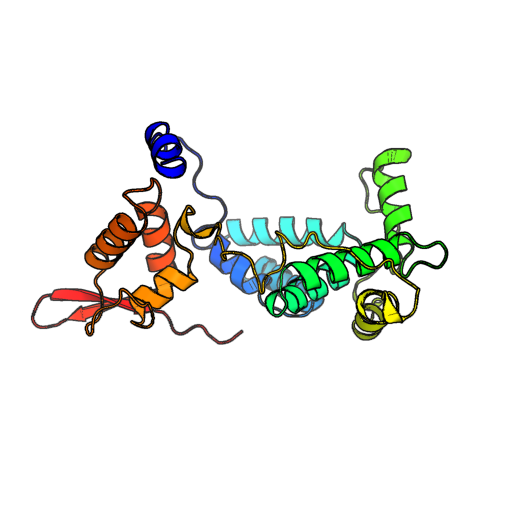7 PHE A C 1
ATOM 1258 O O . PHE A 1 167 ? 11.345 -26.156 0.516 1.00 84.56 167 PHE A O 1
ATOM 1265 N N . PRO A 1 168 ? 12.432 -24.760 1.910 1.00 84.06 168 PRO A N 1
ATOM 1266 C CA . PRO A 1 168 ? 12.715 -25.785 2.907 1.00 84.06 168 PRO A CA 1
ATOM 1267 C C . PRO A 1 168 ? 11.417 -26.379 3.464 1.00 84.06 168 PRO A C 1
ATOM 1269 O O . PRO A 1 168 ? 10.466 -25.644 3.720 1.00 84.06 168 PRO A O 1
ATOM 1272 N N . GLU A 1 169 ? 11.401 -27.685 3.738 1.00 79.62 169 GLU A N 1
ATOM 1273 C CA . GLU A 1 169 ? 10.220 -28.389 4.269 1.00 79.62 169 GLU A CA 1
ATOM 1274 C C . GLU A 1 169 ? 9.701 -27.782 5.587 1.00 79.62 169 GLU A C 1
ATOM 1276 O O . GLU A 1 169 ? 8.501 -27.767 5.843 1.00 79.62 169 GLU A O 1
ATOM 1281 N N . ALA A 1 170 ? 10.588 -27.195 6.397 1.00 76.38 170 ALA A N 1
ATOM 1282 C CA . ALA A 1 170 ? 10.225 -26.492 7.629 1.00 76.38 170 ALA A CA 1
ATOM 1283 C C . ALA A 1 170 ? 9.341 -25.245 7.408 1.00 76.38 170 ALA A C 1
ATOM 1285 O O . ALA A 1 170 ? 8.688 -24.785 8.342 1.00 76.38 170 ALA A O 1
ATOM 1286 N N . LEU A 1 171 ? 9.333 -24.688 6.192 1.00 71.69 171 LEU A N 1
ATOM 1287 C CA . LEU A 1 171 ? 8.521 -23.535 5.792 1.00 71.69 171 LEU A CA 1
ATOM 1288 C C . LEU A 1 171 ? 7.307 -23.945 4.946 1.00 71.69 171 LEU A C 1
ATOM 1290 O O . LEU A 1 171 ? 6.660 -23.082 4.351 1.00 71.69 171 LEU A O 1
ATOM 1294 N N . ASP A 1 172 ? 6.999 -25.243 4.873 1.00 72.75 172 ASP A N 1
ATOM 1295 C CA . ASP A 1 172 ? 5.803 -25.738 4.201 1.00 72.75 172 ASP A CA 1
ATOM 1296 C C . ASP A 1 172 ? 4.546 -25.283 4.977 1.00 72.75 172 ASP A C 1
ATOM 1298 O O . ASP A 1 172 ? 4.348 -25.691 6.129 1.00 72.75 172 ASP A O 1
ATOM 1302 N N . PRO A 1 173 ? 3.670 -24.451 4.380 1.00 67.25 173 PRO A N 1
ATOM 1303 C CA . PRO A 1 173 ? 2.466 -23.954 5.035 1.00 67.25 173 PRO A CA 1
ATOM 1304 C C . PRO A 1 173 ? 1.472 -25.065 5.402 1.00 67.25 173 PRO A C 1
ATOM 1306 O O . PRO A 1 173 ? 0.590 -24.817 6.226 1.00 67.25 173 PRO A O 1
ATOM 1309 N N . ALA A 1 174 ? 1.595 -26.266 4.825 1.00 69.94 174 ALA A N 1
ATOM 1310 C CA . ALA A 1 174 ? 0.802 -27.436 5.193 1.00 69.94 174 ALA A CA 1
ATOM 1311 C C . ALA A 1 174 ? 1.350 -28.181 6.425 1.00 69.94 174 ALA A C 1
ATOM 1313 O O . ALA A 1 174 ? 0.608 -28.940 7.051 1.00 69.94 174 ALA A O 1
ATOM 1314 N N . LYS A 1 175 ? 2.627 -27.980 6.781 1.00 64.94 175 LYS A N 1
ATOM 1315 C CA . LYS A 1 175 ? 3.319 -28.717 7.857 1.00 64.94 175 LYS A CA 1
ATOM 1316 C C . LYS A 1 175 ? 3.772 -27.835 9.024 1.00 64.94 175 LYS A C 1
ATOM 1318 O O . LYS A 1 175 ? 4.064 -28.357 10.097 1.00 64.94 175 LYS A O 1
ATOM 1323 N N . GLY A 1 176 ? 3.837 -26.519 8.833 1.00 57.84 176 GLY A N 1
ATOM 1324 C CA . GLY A 1 176 ? 4.281 -25.559 9.841 1.00 57.84 176 GLY A CA 1
ATOM 1325 C C . GLY A 1 176 ? 3.151 -24.967 10.686 1.00 57.84 176 GLY A C 1
ATOM 1326 O O . GLY A 1 176 ? 2.035 -24.730 10.219 1.00 57.84 176 GLY A O 1
ATOM 1327 N N . THR A 1 177 ? 3.460 -24.650 11.943 1.00 55.81 177 THR A N 1
ATOM 1328 C CA . THR A 1 177 ? 2.604 -23.816 12.793 1.00 55.81 177 THR A CA 1
ATOM 1329 C C . THR A 1 177 ? 2.485 -22.430 12.160 1.00 55.81 177 THR A C 1
ATOM 1331 O O . THR A 1 177 ? 3.494 -21.753 11.961 1.00 55.81 177 THR A O 1
ATOM 1334 N N . ARG A 1 178 ? 1.261 -21.974 11.864 1.00 57.88 178 ARG A N 1
ATOM 1335 C CA . ARG A 1 178 ? 1.007 -20.587 11.443 1.00 57.88 178 ARG A CA 1
ATOM 1336 C C . ARG A 1 178 ? 1.332 -19.641 12.598 1.00 57.88 178 ARG A C 1
ATOM 1338 O O . ARG A 1 178 ? 0.467 -19.307 13.403 1.00 57.88 178 ARG A O 1
ATOM 1345 N N . PHE A 1 179 ? 2.583 -19.213 12.694 1.00 60.19 179 PHE A N 1
ATOM 1346 C CA . PHE A 1 179 ? 2.936 -18.068 13.514 1.00 60.19 179 PHE A CA 1
ATOM 1347 C C . PHE A 1 179 ? 2.389 -16.828 12.816 1.00 60.19 179 PHE A C 1
ATOM 1349 O O . PHE A 1 179 ? 2.806 -16.510 11.706 1.00 60.19 179 PHE A O 1
ATOM 1356 N N . SER A 1 180 ? 1.417 -16.166 13.435 1.00 67.75 180 SER A N 1
ATOM 1357 C CA . SER A 1 180 ? 0.889 -14.900 12.942 1.00 67.75 180 SER A CA 1
ATOM 1358 C C . SER A 1 180 ? 1.717 -13.773 13.559 1.00 67.75 180 SER A C 1
ATOM 1360 O O . SER A 1 180 ? 1.546 -13.499 14.750 1.00 67.75 180 SER A O 1
ATOM 1362 N N . PRO A 1 181 ? 2.617 -13.104 12.811 1.00 67.31 181 PRO A N 1
ATOM 1363 C CA . PRO A 1 181 ? 3.479 -12.071 13.388 1.00 67.31 181 PRO A CA 1
ATOM 1364 C C . PRO A 1 181 ? 2.675 -10.880 13.923 1.00 67.31 181 PRO A C 1
ATOM 1366 O O . PRO A 1 181 ? 3.123 -10.174 14.821 1.00 67.31 181 PRO A O 1
ATOM 1369 N N . VAL A 1 182 ? 1.455 -10.683 13.410 1.00 78.06 182 VAL A N 1
ATOM 1370 C CA . VAL A 1 182 ? 0.549 -9.609 13.838 1.00 78.06 182 VAL A CA 1
ATOM 1371 C C . VAL A 1 182 ? -0.027 -9.818 15.240 1.00 78.06 182 VAL A C 1
ATOM 1373 O O . VAL A 1 182 ? -0.598 -8.886 15.802 1.00 78.06 182 VAL A O 1
ATOM 1376 N N . LEU A 1 183 ? 0.141 -11.004 15.838 1.00 77.31 183 LEU A N 1
ATOM 1377 C CA . LEU A 1 183 ? -0.339 -11.288 17.193 1.00 77.31 183 LEU A CA 1
ATOM 1378 C C . LEU A 1 183 ? 0.370 -10.432 18.251 1.00 77.31 183 LEU A C 1
ATOM 1380 O O . LEU A 1 183 ? -0.230 -10.086 19.262 1.00 77.31 183 LEU A O 1
ATOM 1384 N N . PHE A 1 184 ? 1.615 -10.040 17.983 1.00 85.50 184 PHE A N 1
ATOM 1385 C CA . PHE A 1 184 ? 2.411 -9.179 18.859 1.00 85.50 184 PHE A CA 1
ATOM 1386 C C . PHE A 1 184 ? 2.389 -7.713 18.427 1.00 85.50 184 PHE A C 1
ATOM 1388 O O . PHE A 1 184 ? 3.004 -6.872 19.070 1.00 85.50 184 PHE A O 1
ATOM 1395 N N . ALA A 1 185 ? 1.696 -7.375 17.340 1.00 90.25 185 ALA A N 1
ATOM 1396 C CA . ALA A 1 185 ? 1.526 -5.996 16.903 1.00 90.25 185 ALA A CA 1
ATOM 1397 C C . ALA A 1 185 ? 0.326 -5.335 17.603 1.00 90.25 185 ALA A C 1
ATOM 1399 O O . ALA A 1 185 ? -0.490 -5.994 18.258 1.00 90.25 185 ALA A O 1
ATOM 1400 N N . LEU A 1 186 ? 0.198 -4.016 17.424 1.00 92.25 186 LEU A N 1
ATOM 1401 C CA . LEU A 1 186 ? -1.050 -3.318 17.727 1.00 92.25 186 LEU A CA 1
ATOM 1402 C C . LEU A 1 186 ? -2.216 -3.949 16.947 1.00 92.25 186 LEU A C 1
ATOM 1404 O O . LEU A 1 186 ? -2.010 -4.430 15.826 1.00 92.25 186 LEU A O 1
ATOM 1408 N N . PRO A 1 187 ? -3.438 -3.939 17.508 1.00 93.00 187 PRO A N 1
ATOM 1409 C CA . PRO A 1 187 ? -4.586 -4.535 16.847 1.00 93.00 187 PRO A CA 1
ATOM 1410 C C . PRO A 1 187 ? -4.857 -3.859 15.503 1.00 93.00 187 PRO A C 1
ATOM 1412 O O . PRO A 1 187 ? -4.773 -2.633 15.351 1.00 93.00 187 PRO A O 1
ATOM 1415 N N . THR A 1 188 ? -5.178 -4.683 14.509 1.00 92.56 188 THR A N 1
ATOM 1416 C CA . THR A 1 188 ? -5.501 -4.185 13.170 1.00 92.56 188 THR A CA 1
ATOM 1417 C C . THR A 1 188 ? -6.875 -3.521 13.166 1.00 92.56 188 THR A C 1
ATOM 1419 O O . THR A 1 188 ? -7.735 -3.820 13.991 1.00 92.56 188 THR A O 1
ATOM 1422 N N . GLU A 1 189 ? -7.119 -2.643 12.194 1.00 93.69 189 GLU A N 1
ATOM 1423 C CA . GLU A 1 189 ? -8.447 -2.046 12.011 1.00 93.69 189 GLU A CA 1
ATOM 1424 C C . GLU A 1 189 ? -9.528 -3.111 11.762 1.00 93.69 189 GLU A C 1
ATOM 1426 O O . GLU A 1 189 ? -10.641 -2.990 12.263 1.00 93.69 189 GLU A O 1
ATOM 1431 N N . GLN A 1 190 ? -9.178 -4.193 11.058 1.00 92.62 190 GLN A N 1
ATOM 1432 C CA . GLN A 1 190 ? -10.071 -5.326 10.832 1.00 92.62 190 GLN A CA 1
ATOM 1433 C C . GLN A 1 190 ? -10.396 -6.077 12.129 1.00 92.62 190 GLN A C 1
ATOM 1435 O O . GLN A 1 190 ? -11.551 -6.416 12.349 1.00 92.62 190 GLN A O 1
ATOM 1440 N N . GLU A 1 191 ? -9.416 -6.320 12.997 1.00 92.81 191 GLU A N 1
ATOM 1441 C CA . GLU A 1 191 ? -9.647 -6.974 14.293 1.00 92.81 191 GLU A CA 1
ATOM 1442 C C . GLU A 1 191 ? -10.533 -6.113 15.205 1.00 92.81 191 GLU A C 1
ATOM 1444 O O . GLU A 1 191 ? -11.475 -6.618 15.814 1.00 92.81 191 GLU A O 1
ATOM 1449 N N . ILE A 1 192 ? -10.292 -4.796 15.237 1.00 95.00 192 ILE A N 1
ATOM 1450 C CA . ILE A 1 192 ? -11.145 -3.846 15.964 1.00 95.00 192 ILE A CA 1
ATOM 1451 C C . ILE A 1 192 ? -12.573 -3.889 15.405 1.00 95.00 192 ILE A C 1
ATOM 1453 O O . ILE A 1 192 ? -13.526 -3.987 16.176 1.00 95.00 192 ILE A O 1
ATOM 1457 N N . ARG A 1 193 ? -12.731 -3.884 14.075 1.00 94.94 193 ARG A N 1
ATOM 1458 C CA . ARG A 1 193 ? -14.036 -4.027 13.421 1.00 94.94 193 ARG A CA 1
ATOM 1459 C C . ARG A 1 193 ? -14.742 -5.315 13.830 1.00 94.94 193 ARG A C 1
ATOM 1461 O O . ARG A 1 193 ? -15.904 -5.244 14.202 1.00 94.94 193 ARG A O 1
ATOM 1468 N N . GLN A 1 194 ? -14.045 -6.450 13.806 1.00 93.81 194 GLN A N 1
ATOM 1469 C CA . GLN A 1 194 ? -14.616 -7.752 14.163 1.00 93.81 194 GLN A CA 1
ATOM 1470 C C . GLN A 1 194 ? -15.095 -7.804 15.624 1.00 93.81 194 GLN A C 1
ATOM 1472 O O . GLN A 1 194 ? -16.060 -8.490 15.964 1.00 93.81 194 GLN A O 1
ATOM 1477 N N . LEU A 1 195 ? -14.411 -7.094 16.524 1.00 94.44 195 LEU A N 1
ATOM 1478 C CA . LEU A 1 195 ? -14.848 -6.962 17.914 1.00 94.44 195 LEU A CA 1
ATOM 1479 C C . LEU A 1 195 ? -16.093 -6.077 18.040 1.00 94.44 195 LEU A C 1
ATOM 1481 O O . LEU A 1 195 ? -16.973 -6.388 18.838 1.00 94.44 195 LEU A O 1
ATOM 1485 N N . VAL A 1 196 ? -16.175 -5.001 17.252 1.00 93.81 196 VAL A N 1
ATOM 1486 C CA . VAL A 1 196 ? -17.319 -4.074 17.239 1.00 93.81 196 VAL A CA 1
ATOM 1487 C C . VAL A 1 196 ? -18.555 -4.692 16.580 1.00 93.81 196 VAL A C 1
ATOM 1489 O O . VAL A 1 196 ? -19.660 -4.507 17.077 1.00 93.81 196 VAL A O 1
ATOM 1492 N N . ASP A 1 197 ? -18.393 -5.429 15.481 1.00 92.06 197 ASP A N 1
ATOM 1493 C CA . ASP A 1 197 ? -19.501 -6.053 14.743 1.00 92.06 197 ASP A CA 1
ATOM 1494 C C . ASP A 1 197 ? -19.918 -7.432 15.287 1.00 92.06 197 ASP A C 1
ATOM 1496 O O . ASP A 1 197 ? -20.890 -8.019 14.811 1.00 92.06 197 ASP A O 1
ATOM 1500 N N . GLY A 1 198 ? -19.201 -7.941 16.292 1.00 91.69 198 GLY A N 1
ATOM 1501 C CA . GLY A 1 198 ? -19.501 -9.212 16.945 1.00 91.69 198 GLY A CA 1
ATOM 1502 C C . GLY A 1 198 ? -18.970 -10.458 16.226 1.00 91.69 198 GLY A C 1
ATOM 1503 O O . GLY A 1 198 ? -19.169 -11.560 16.728 1.00 91.69 198 GLY A O 1
ATOM 1504 N N . SER A 1 199 ? -18.273 -10.327 15.093 1.00 91.50 199 SER A N 1
ATOM 1505 C CA . SER A 1 199 ? -17.747 -11.469 14.325 1.00 91.50 199 SER A CA 1
ATOM 1506 C C . SER A 1 199 ? -16.434 -12.058 14.861 1.00 91.50 199 SER A C 1
ATOM 1508 O O . SER A 1 199 ? -16.018 -13.137 14.432 1.00 91.50 199 SER A O 1
ATOM 1510 N N . HIS A 1 200 ? -15.765 -11.385 15.801 1.00 91.06 200 HIS A N 1
ATOM 1511 C CA . HIS A 1 200 ? -14.557 -11.901 16.445 1.00 91.06 200 HIS A CA 1
ATOM 1512 C C . HIS A 1 200 ? -14.874 -13.055 17.415 1.00 91.06 200 HIS A C 1
ATOM 1514 O O . HIS A 1 200 ? -15.861 -13.020 18.143 1.00 91.06 200 HIS A O 1
ATOM 1520 N N . ALA A 1 201 ? -13.984 -14.048 17.524 1.00 88.19 201 ALA A N 1
ATOM 1521 C CA . ALA A 1 201 ? -14.186 -15.214 18.399 1.00 88.19 201 ALA A CA 1
ATOM 1522 C C . ALA A 1 201 ? -14.317 -14.862 19.898 1.00 88.19 201 ALA A C 1
ATOM 1524 O O . ALA A 1 201 ? -14.928 -15.597 20.666 1.00 88.19 201 ALA A O 1
ATOM 1525 N N . SER A 1 202 ? -13.739 -13.734 20.318 1.00 85.75 202 SER A N 1
ATOM 1526 C CA . SER A 1 202 ? -13.842 -13.190 21.686 1.00 85.75 202 SER A CA 1
ATOM 1527 C C . SER A 1 202 ? -14.999 -12.188 21.877 1.00 85.75 202 SER A C 1
ATOM 1529 O O . SER A 1 202 ? -15.064 -11.495 22.903 1.00 85.75 202 SER A O 1
ATOM 1531 N N . SER A 1 203 ? -15.881 -12.040 20.887 1.00 87.50 203 SER A N 1
ATOM 1532 C CA . SER A 1 203 ? -17.053 -11.165 20.978 1.00 87.50 203 SER A CA 1
ATOM 1533 C C . SER A 1 203 ? -18.177 -11.806 21.795 1.00 87.50 203 SER A C 1
ATOM 1535 O O . SER A 1 203 ? -18.310 -13.024 21.855 1.00 87.50 203 SER A O 1
ATOM 1537 N N . GLY A 1 204 ? -18.944 -10.962 22.490 1.00 84.81 204 GLY A N 1
ATOM 1538 C CA . GLY A 1 204 ? -20.142 -11.384 23.220 1.00 84.81 204 GLY A CA 1
ATOM 1539 C C . GLY A 1 204 ? -21.388 -11.291 22.339 1.00 84.81 204 GLY A C 1
ATOM 1540 O O . GLY A 1 204 ? -21.301 -10.892 21.182 1.00 84.81 204 GLY A O 1
ATOM 1541 N N . ALA A 1 205 ? -22.552 -11.626 22.900 1.00 80.50 205 ALA A N 1
ATOM 1542 C CA . ALA A 1 205 ? -23.836 -11.530 22.197 1.00 80.50 205 ALA A CA 1
ATOM 1543 C C . ALA A 1 205 ? -24.386 -10.092 22.093 1.00 80.50 205 ALA A C 1
ATOM 1545 O O . ALA A 1 205 ? -25.338 -9.855 21.354 1.00 80.50 205 ALA A O 1
ATOM 1546 N N . THR A 1 206 ? -23.822 -9.147 22.847 1.00 85.94 206 THR A N 1
ATOM 1547 C CA . THR A 1 206 ? -24.284 -7.757 22.941 1.00 85.94 206 THR A CA 1
ATOM 1548 C C . THR A 1 206 ? -23.345 -6.800 22.214 1.00 85.94 206 THR A C 1
ATOM 1550 O O . THR A 1 206 ? -22.168 -7.105 21.998 1.00 85.94 206 THR A O 1
ATOM 1553 N N . ALA A 1 207 ? -23.871 -5.625 21.855 1.00 88.25 207 ALA A N 1
ATOM 1554 C CA . ALA A 1 207 ? -23.055 -4.518 21.371 1.00 88.25 207 ALA A CA 1
ATOM 1555 C C . ALA A 1 207 ? -22.005 -4.130 22.424 1.00 88.25 207 ALA A C 1
ATOM 1557 O O . ALA A 1 207 ? -22.220 -4.317 23.621 1.00 88.25 207 ALA A O 1
ATOM 1558 N N . ILE A 1 208 ? -20.867 -3.604 21.969 1.00 93.50 208 ILE A N 1
ATOM 1559 C CA . ILE A 1 208 ? -19.715 -3.314 22.826 1.00 93.50 208 ILE A CA 1
ATOM 1560 C C . ILE A 1 208 ? -19.548 -1.809 23.041 1.00 93.50 208 ILE A C 1
ATOM 1562 O O . ILE A 1 208 ? -19.682 -1.013 22.105 1.00 93.50 208 ILE A O 1
ATOM 1566 N N . THR A 1 209 ? -19.217 -1.404 24.264 1.00 95.06 209 THR A N 1
ATOM 1567 C CA . THR A 1 209 ? -18.835 -0.016 24.564 1.00 95.06 209 THR A CA 1
ATOM 1568 C C . THR A 1 209 ? -17.353 0.236 24.259 1.00 95.06 209 THR A C 1
ATOM 1570 O O . THR A 1 209 ? -16.545 -0.689 24.132 1.00 95.06 209 THR A O 1
ATOM 1573 N N . LEU A 1 210 ? -16.939 1.506 24.184 1.00 95.44 210 LEU A N 1
ATOM 1574 C CA . LEU A 1 210 ? -15.520 1.854 24.014 1.00 95.44 210 LEU A CA 1
ATOM 1575 C C . LEU A 1 210 ? -14.642 1.299 25.148 1.00 95.44 210 LEU A C 1
ATOM 1577 O O . LEU A 1 210 ? -13.535 0.819 24.896 1.00 95.44 210 LEU A O 1
ATOM 1581 N N . GLN A 1 211 ? -15.127 1.348 26.389 1.00 94.31 211 GLN A N 1
ATOM 1582 C CA . GLN A 1 211 ? -14.358 0.882 27.540 1.00 94.31 211 GLN A CA 1
ATOM 1583 C C . GLN A 1 211 ? -14.193 -0.641 27.524 1.00 94.31 211 GLN A C 1
ATOM 1585 O O . GLN A 1 211 ? -13.102 -1.147 27.788 1.00 94.31 211 GLN A O 1
ATOM 1590 N N . GLU A 1 212 ? -15.243 -1.377 27.163 1.00 94.31 212 GLU A N 1
ATOM 1591 C CA . GLU A 1 212 ? -15.176 -2.829 27.001 1.00 94.31 212 GLU A CA 1
ATOM 1592 C C . GLU A 1 212 ? -14.235 -3.236 25.868 1.00 94.31 212 GLU A C 1
ATOM 1594 O O . GLU A 1 212 ? -13.439 -4.159 26.041 1.00 94.31 212 GLU A O 1
ATOM 1599 N N . LEU A 1 213 ? -14.275 -2.532 24.732 1.00 95.00 213 LEU A N 1
ATOM 1600 C CA . LEU A 1 213 ? -13.376 -2.772 23.603 1.00 95.00 213 LEU A CA 1
ATOM 1601 C C . LEU A 1 213 ? -11.906 -2.600 24.010 1.00 95.00 213 LEU A C 1
ATOM 1603 O O . LEU A 1 213 ? -11.082 -3.474 23.730 1.00 95.00 213 LEU A O 1
ATOM 1607 N N . LEU A 1 214 ? -11.587 -1.510 24.714 1.00 95.38 214 LEU A N 1
ATOM 1608 C CA . LEU A 1 214 ? -10.248 -1.256 25.250 1.00 95.38 214 LEU A CA 1
ATOM 1609 C C . LEU A 1 214 ? -9.814 -2.347 26.233 1.00 95.38 214 LEU A C 1
ATOM 1611 O O . LEU A 1 214 ? -8.709 -2.874 26.114 1.00 95.38 214 LEU A O 1
ATOM 1615 N N . ASN A 1 215 ? -10.684 -2.725 27.172 1.00 93.75 215 ASN A N 1
ATOM 1616 C CA . ASN A 1 215 ? -10.390 -3.767 28.155 1.00 93.75 215 ASN A CA 1
ATOM 1617 C C . ASN A 1 215 ? -10.122 -5.120 27.478 1.00 93.75 215 ASN A C 1
ATOM 1619 O O . ASN A 1 215 ? -9.153 -5.799 27.821 1.00 93.75 215 ASN A O 1
ATOM 1623 N N . LYS A 1 216 ? -10.935 -5.496 26.481 1.00 93.31 216 LYS A N 1
ATOM 1624 C CA . LYS A 1 216 ? -10.747 -6.735 25.715 1.00 93.31 216 LYS A CA 1
ATOM 1625 C C . LYS A 1 216 ? -9.424 -6.740 24.958 1.00 93.31 216 LYS A C 1
ATOM 1627 O O . LYS A 1 216 ? -8.682 -7.712 25.055 1.00 93.31 216 LYS A O 1
ATOM 1632 N N . LEU A 1 217 ? -9.105 -5.670 24.232 1.00 93.25 217 LEU A N 1
ATOM 1633 C CA . LEU A 1 217 ? -7.861 -5.591 23.461 1.00 93.25 217 LEU A CA 1
ATOM 1634 C C . LEU A 1 217 ? -6.622 -5.553 24.359 1.00 93.25 217 LEU A C 1
ATOM 1636 O O . LEU A 1 217 ? -5.643 -6.234 24.057 1.00 93.25 217 LEU A O 1
ATOM 1640 N N . ASN A 1 218 ? -6.685 -4.852 25.493 1.00 91.81 218 ASN A N 1
ATOM 1641 C CA . ASN A 1 218 ? -5.626 -4.884 26.502 1.00 91.81 218 ASN A CA 1
ATOM 1642 C C . ASN A 1 218 ? -5.403 -6.298 27.047 1.00 91.81 218 ASN A C 1
ATOM 1644 O O . ASN A 1 218 ? -4.258 -6.708 27.206 1.00 91.81 218 ASN A O 1
ATOM 1648 N N . LEU A 1 219 ? -6.470 -7.065 27.288 1.00 90.50 219 LEU A N 1
ATOM 1649 C CA . LEU A 1 219 ? -6.355 -8.454 27.731 1.00 90.50 219 LEU A CA 1
ATOM 1650 C C . LEU A 1 219 ? -5.768 -9.358 26.633 1.00 90.50 219 LEU A C 1
ATOM 1652 O O . LEU A 1 219 ? -4.863 -10.144 26.906 1.00 90.50 219 LEU A O 1
ATOM 1656 N N . LEU A 1 220 ? -6.224 -9.207 25.384 1.00 89.00 220 LEU A N 1
ATOM 1657 C CA . LEU A 1 220 ? -5.730 -9.976 24.232 1.00 89.00 220 LEU A CA 1
ATOM 1658 C C . LEU A 1 220 ? -4.256 -9.695 23.904 1.00 89.00 220 LEU A C 1
ATOM 1660 O O . LEU A 1 220 ? -3.582 -10.560 23.349 1.00 89.00 220 LEU A O 1
ATOM 1664 N N . ARG A 1 221 ? -3.760 -8.497 24.225 1.00 88.38 221 ARG A N 1
ATOM 1665 C CA . ARG A 1 221 ? -2.384 -8.047 23.954 1.00 88.38 221 ARG A CA 1
ATOM 1666 C C . ARG A 1 221 ? -1.558 -7.808 25.219 1.00 88.38 221 ARG A C 1
ATOM 1668 O O . ARG A 1 221 ? -0.544 -7.127 25.157 1.00 88.38 221 ARG A O 1
ATOM 1675 N N . GLN A 1 222 ? -1.991 -8.347 26.359 1.00 87.31 222 GLN A N 1
ATOM 1676 C CA . GLN A 1 222 ? -1.264 -8.309 27.637 1.00 87.31 222 GLN A CA 1
ATOM 1677 C C . GLN A 1 222 ? -0.785 -6.903 28.058 1.00 87.31 222 GLN A C 1
ATOM 1679 O O . GLN A 1 222 ? 0.283 -6.755 28.641 1.00 87.31 222 GLN A O 1
ATOM 1684 N N . GLY A 1 223 ? -1.584 -5.870 27.779 1.00 82.50 223 GLY A N 1
ATOM 1685 C CA . GLY A 1 223 ? -1.279 -4.491 28.166 1.00 82.50 223 GLY A CA 1
ATOM 1686 C C . GLY A 1 223 ? -0.228 -3.783 27.304 1.00 82.50 223 GLY A C 1
ATOM 1687 O O . GLY A 1 223 ? 0.365 -2.821 27.782 1.00 82.50 223 GLY A O 1
ATOM 1688 N N . LYS A 1 224 ? -0.007 -4.228 26.057 1.00 89.38 224 LYS A N 1
ATOM 1689 C CA . LYS A 1 224 ? 0.894 -3.569 25.095 1.00 89.38 224 LYS A CA 1
ATOM 1690 C C . LYS A 1 224 ? 0.636 -2.057 24.998 1.00 89.38 224 LYS A C 1
ATOM 1692 O O . LYS A 1 224 ? -0.509 -1.612 24.866 1.00 89.38 224 LYS A O 1
ATOM 1697 N N . MET A 1 225 ? 1.706 -1.266 25.000 1.00 88.38 225 MET A N 1
ATOM 1698 C CA . MET A 1 225 ? 1.618 0.193 24.890 1.00 88.38 225 MET A CA 1
ATOM 1699 C C . MET A 1 225 ? 1.084 0.624 23.514 1.00 88.38 225 MET A C 1
ATOM 1701 O O . MET A 1 225 ? 1.359 -0.012 22.497 1.00 88.38 225 MET A O 1
ATOM 1705 N N . GLY A 1 226 ? 0.308 1.712 23.465 1.00 88.94 226 GLY A N 1
ATOM 1706 C CA . GLY A 1 226 ? -0.250 2.253 22.217 1.00 88.94 226 GLY A CA 1
ATOM 1707 C C . GLY A 1 226 ? -1.617 1.690 21.805 1.00 88.94 226 GLY A C 1
ATOM 1708 O O . GLY A 1 226 ? -2.210 2.172 20.836 1.00 88.94 226 GLY A O 1
ATOM 1709 N N . ILE A 1 227 ? -2.146 0.674 22.508 1.00 92.12 227 ILE A N 1
ATOM 1710 C CA . ILE A 1 227 ? -3.476 0.105 22.210 1.00 92.12 227 ILE A CA 1
ATOM 1711 C C . ILE A 1 227 ? -4.550 1.180 22.334 1.00 92.12 227 ILE A C 1
ATOM 1713 O O . ILE A 1 227 ? -5.413 1.287 21.465 1.00 92.12 227 ILE A O 1
ATOM 1717 N N . ARG A 1 228 ? -4.503 1.977 23.405 1.00 91.88 228 ARG A N 1
ATOM 1718 C CA . ARG A 1 228 ? -5.523 2.986 23.682 1.00 91.88 228 ARG A CA 1
ATOM 1719 C C . ARG A 1 228 ? -5.595 4.012 22.557 1.00 91.88 228 ARG A C 1
ATOM 1721 O O . ARG A 1 228 ? -6.670 4.233 22.011 1.00 91.88 228 ARG A O 1
ATOM 1728 N N . GLU A 1 229 ? -4.465 4.595 22.192 1.00 91.00 229 GLU A N 1
ATOM 1729 C CA . GLU A 1 229 ? -4.332 5.593 21.133 1.00 91.00 229 GLU A CA 1
ATOM 1730 C C . GLU A 1 229 ? -4.795 5.018 19.794 1.00 91.00 229 GLU A C 1
ATOM 1732 O O . GLU A 1 229 ? -5.570 5.651 19.077 1.00 91.00 229 GLU A O 1
ATOM 1737 N N . LYS A 1 230 ? -4.385 3.780 19.489 1.00 92.75 230 LYS A N 1
ATOM 1738 C CA . LYS A 1 230 ? -4.783 3.090 18.262 1.00 92.75 230 LYS A CA 1
ATOM 1739 C C . LYS A 1 230 ? -6.292 2.869 18.185 1.00 92.75 230 LYS A C 1
ATOM 1741 O O . LYS A 1 230 ? -6.892 3.110 17.140 1.00 92.75 230 LYS A O 1
ATOM 1746 N N . VAL A 1 231 ? -6.899 2.382 19.264 1.00 94.69 231 VAL A N 1
ATOM 1747 C CA . VAL A 1 231 ? -8.338 2.098 19.314 1.00 94.69 231 VAL A CA 1
ATOM 1748 C C . VAL A 1 231 ? -9.139 3.390 19.243 1.00 94.69 231 VAL A C 1
ATOM 1750 O O . VAL A 1 231 ? -10.113 3.437 18.500 1.00 94.69 231 VAL A O 1
ATOM 1753 N N . LEU A 1 232 ? -8.719 4.441 19.952 1.00 93.75 232 LEU A N 1
ATOM 1754 C CA . LEU A 1 232 ? -9.383 5.744 19.903 1.00 93.75 232 LEU A CA 1
ATOM 1755 C C . LEU A 1 232 ? -9.367 6.335 18.487 1.00 93.75 232 LEU A C 1
ATOM 1757 O O . LEU A 1 232 ? -10.427 6.710 17.995 1.00 93.75 232 LEU A O 1
ATOM 1761 N N . GLU A 1 233 ? -8.215 6.330 17.805 1.00 93.50 233 GLU A N 1
ATOM 1762 C CA . GLU A 1 233 ? -8.097 6.814 16.417 1.00 93.50 233 GLU A CA 1
ATOM 1763 C C . GLU A 1 233 ? -9.028 6.058 15.463 1.00 93.50 233 GLU A C 1
ATOM 1765 O O . GLU A 1 233 ? -9.744 6.661 14.663 1.00 93.50 233 GLU A O 1
ATOM 1770 N N . VAL A 1 234 ? -9.052 4.725 15.562 1.00 94.62 234 VAL A N 1
ATOM 1771 C CA . VAL A 1 234 ? -9.895 3.888 14.702 1.00 94.62 234 VAL A CA 1
ATOM 1772 C C . VAL A 1 234 ? -11.375 4.094 15.011 1.00 94.62 234 VAL A C 1
ATOM 1774 O O . VAL A 1 234 ? -12.177 4.180 14.087 1.00 94.62 234 VAL A O 1
ATOM 1777 N N . VAL A 1 235 ? -11.757 4.188 16.286 1.00 94.69 235 VAL A N 1
ATOM 1778 C CA . VAL A 1 235 ? -13.153 4.399 16.691 1.00 94.69 235 VAL A CA 1
ATOM 1779 C C . VAL A 1 235 ? -13.657 5.762 16.224 1.00 94.69 235 VAL A C 1
ATOM 1781 O O . VAL A 1 235 ? -14.755 5.841 15.679 1.00 94.69 235 VAL A O 1
ATOM 1784 N N . GLU A 1 236 ? -12.861 6.820 16.368 1.00 93.75 236 GLU A N 1
ATOM 1785 C CA . GLU A 1 236 ? -13.215 8.160 15.890 1.00 93.75 236 GLU A CA 1
ATOM 1786 C C . GLU A 1 236 ? -13.446 8.174 14.367 1.00 93.75 236 GLU A C 1
ATOM 1788 O O . GLU A 1 236 ? -14.456 8.687 13.864 1.00 93.75 236 GLU A O 1
ATOM 1793 N N . ARG A 1 237 ? -12.548 7.532 13.612 1.00 93.12 237 ARG A N 1
ATOM 1794 C CA . ARG A 1 237 ? -12.624 7.484 12.148 1.00 93.12 237 ARG A CA 1
ATOM 1795 C C . ARG A 1 237 ? -13.721 6.549 11.640 1.00 93.12 237 ARG A C 1
ATOM 1797 O O . ARG A 1 237 ? -14.460 6.928 10.728 1.00 93.12 237 ARG A O 1
ATOM 1804 N N . CYS A 1 238 ? -13.883 5.373 12.238 1.00 93.50 238 CYS A N 1
ATOM 1805 C CA . CYS A 1 238 ? -14.636 4.262 11.653 1.00 93.50 238 CYS A CA 1
ATOM 1806 C C . CYS A 1 238 ? -15.912 3.872 12.406 1.00 93.50 238 CYS A C 1
ATOM 1808 O O . CYS A 1 238 ? -16.681 3.081 11.866 1.00 93.50 238 CYS A O 1
ATOM 1810 N N . CYS A 1 239 ? -16.194 4.420 13.590 1.00 93.88 239 CYS A N 1
ATOM 1811 C CA . CYS A 1 239 ? -17.391 4.079 14.364 1.00 93.88 239 CYS A CA 1
ATOM 1812 C C . CYS A 1 239 ? -18.319 5.280 14.585 1.00 93.88 239 CYS A C 1
ATOM 1814 O O . CYS A 1 239 ? -17.924 6.442 14.513 1.00 93.88 239 CYS A O 1
ATOM 1816 N N . VAL A 1 240 ? -19.579 4.976 14.869 1.00 93.50 240 VAL A N 1
ATOM 1817 C CA . VAL A 1 240 ? -20.565 5.894 15.443 1.00 93.50 240 VAL A CA 1
ATOM 1818 C C . VAL A 1 240 ? -20.994 5.361 16.806 1.00 93.50 240 VAL A C 1
ATOM 1820 O O . VAL A 1 240 ? -20.882 4.161 17.066 1.00 93.50 240 VAL A O 1
ATOM 1823 N N . GLN A 1 241 ? -21.431 6.260 17.683 1.00 92.12 241 GLN A N 1
ATOM 1824 C CA . GLN A 1 241 ? -21.911 5.918 19.018 1.00 92.12 241 GLN A CA 1
ATOM 1825 C C . GLN A 1 241 ? -23.428 6.055 19.051 1.00 92.12 241 GLN A C 1
ATOM 1827 O O . GLN A 1 241 ? -23.944 7.155 18.857 1.00 92.12 241 GLN A O 1
ATOM 1832 N N . ASP A 1 242 ? -24.115 4.944 19.292 1.00 90.06 242 ASP A N 1
ATOM 1833 C CA . ASP A 1 242 ? -25.555 4.928 19.518 1.00 90.06 242 ASP A CA 1
ATOM 1834 C C . ASP A 1 242 ? -25.792 4.933 21.040 1.00 90.06 242 ASP A C 1
ATOM 1836 O O . ASP A 1 242 ? -25.211 4.127 21.770 1.00 90.06 242 ASP A O 1
ATOM 1840 N N . GLU A 1 243 ? -26.590 5.883 21.528 1.00 90.12 243 GLU A N 1
ATOM 1841 C CA . GLU A 1 243 ? -26.883 6.041 22.957 1.00 90.12 243 GLU A CA 1
ATOM 1842 C C . GLU A 1 243 ? -28.171 5.300 23.325 1.00 90.12 243 GLU A C 1
ATOM 1844 O O . GLU A 1 243 ? -29.227 5.502 22.712 1.00 90.12 243 GLU A O 1
ATOM 1849 N N . GLU A 1 244 ? -28.087 4.435 24.329 1.00 88.50 244 GLU A N 1
ATOM 1850 C CA . GLU A 1 244 ? -29.231 3.714 24.863 1.00 88.50 244 GLU A CA 1
ATOM 1851 C C . GLU A 1 244 ? -30.052 4.626 25.784 1.00 88.50 244 GLU A C 1
ATOM 1853 O O . GLU A 1 244 ? -29.551 5.189 26.755 1.00 88.50 244 GLU A O 1
ATOM 1858 N N . LYS A 1 245 ? -31.347 4.769 25.483 1.00 82.56 245 LYS A N 1
ATOM 1859 C CA . LYS A 1 245 ? -32.229 5.757 26.131 1.00 82.56 245 LYS A CA 1
ATOM 1860 C C . LYS A 1 245 ? -32.468 5.514 27.623 1.00 82.56 245 LYS A C 1
ATOM 1862 O O . LYS A 1 245 ? -32.831 6.453 28.323 1.00 82.56 245 LYS A O 1
ATOM 1867 N N . GLU A 1 246 ? -32.340 4.273 28.084 1.00 81.38 246 GLU A N 1
ATOM 1868 C CA . GLU A 1 246 ? -32.649 3.891 29.469 1.00 81.38 246 GLU A CA 1
ATOM 1869 C C . GLU A 1 246 ? -31.433 4.013 30.393 1.00 81.38 246 GLU A C 1
ATOM 1871 O O . GLU A 1 246 ? -31.568 4.453 31.533 1.00 81.38 246 GLU A O 1
ATOM 1876 N N . THR A 1 247 ? -30.249 3.655 29.900 1.00 84.19 247 THR A N 1
ATOM 1877 C CA . THR A 1 247 ? -29.002 3.595 30.678 1.00 84.19 247 THR A CA 1
ATOM 1878 C C . THR A 1 247 ? -28.093 4.803 30.431 1.00 84.19 247 THR A C 1
ATOM 1880 O O . THR A 1 247 ? -27.241 5.112 31.264 1.00 84.19 247 THR A O 1
ATOM 1883 N N . GLY A 1 248 ? -28.265 5.504 29.302 1.00 85.56 248 GLY A N 1
ATOM 1884 C CA . GLY A 1 248 ? -27.337 6.529 28.813 1.00 85.56 248 GLY A CA 1
ATOM 1885 C C . GLY A 1 248 ? -26.017 5.950 28.290 1.00 85.56 248 GLY A C 1
ATOM 1886 O O . GLY A 1 248 ? -25.080 6.698 27.998 1.00 85.56 248 GLY A O 1
ATOM 1887 N N . GLU A 1 249 ? -25.904 4.622 28.193 1.00 89.00 249 GLU A N 1
ATOM 1888 C CA . GLU A 1 249 ? -24.693 3.966 27.718 1.00 89.00 249 GLU A CA 1
ATOM 1889 C C . GLU A 1 249 ? -24.521 4.136 26.210 1.00 89.00 249 GLU A C 1
ATOM 1891 O O . GLU A 1 249 ? -25.478 4.136 25.435 1.00 89.00 249 GLU A O 1
ATOM 1896 N N . LYS A 1 250 ? -23.262 4.289 25.787 1.00 92.88 250 LYS A N 1
ATOM 1897 C CA . LYS A 1 250 ? -22.899 4.523 24.388 1.00 92.88 250 LYS A CA 1
ATOM 1898 C C . LYS A 1 250 ? -22.248 3.289 23.795 1.00 92.88 250 LYS A C 1
ATOM 1900 O O . LYS A 1 250 ? -21.120 2.932 24.150 1.00 92.88 250 LYS A O 1
ATOM 1905 N N . TYR A 1 251 ? -22.943 2.692 22.841 1.00 93.69 251 TYR A N 1
ATOM 1906 C CA . TYR A 1 251 ? -22.516 1.491 22.145 1.00 93.69 251 TYR A CA 1
ATOM 1907 C C . TYR A 1 251 ? -21.879 1.837 20.806 1.00 93.69 251 TYR A C 1
ATOM 1909 O O . TYR A 1 251 ? -22.310 2.752 20.100 1.00 93.69 251 TYR A O 1
ATOM 1917 N N . LEU A 1 252 ? -20.815 1.115 20.463 1.00 94.75 252 LEU A N 1
ATOM 1918 C CA . LEU A 1 252 ? -20.104 1.308 19.209 1.00 94.75 252 LEU A CA 1
ATOM 1919 C C . LEU A 1 252 ? -20.801 0.562 18.076 1.00 94.75 252 LEU A C 1
ATOM 1921 O O . LEU A 1 252 ? -21.093 -0.627 18.182 1.00 94.75 252 LEU A O 1
ATOM 1925 N N . ARG A 1 253 ? -20.955 1.245 16.943 1.00 94.25 253 ARG A N 1
ATOM 1926 C CA . ARG A 1 253 ? -21.352 0.639 15.675 1.00 94.25 253 ARG A CA 1
ATOM 1927 C C . ARG A 1 253 ? -20.391 1.056 14.575 1.00 94.25 253 ARG A C 1
ATOM 1929 O O . ARG A 1 253 ? -20.090 2.237 14.413 1.00 94.25 253 ARG A O 1
ATOM 1936 N N . TRP A 1 254 ? -19.924 0.090 13.789 1.00 94.00 254 TRP A N 1
ATOM 1937 C CA . TRP A 1 254 ? -19.046 0.370 12.654 1.00 94.00 254 TRP A CA 1
ATOM 1938 C C . TRP A 1 254 ? -19.799 1.162 11.571 1.00 94.00 254 TRP A C 1
ATOM 1940 O O . TRP A 1 254 ? -20.934 0.825 11.218 1.00 94.00 254 TRP A O 1
ATOM 1950 N N . LYS A 1 255 ? -19.182 2.214 11.024 1.00 91.38 255 LYS A N 1
ATOM 1951 C CA . LYS A 1 255 ? -19.710 2.955 9.870 1.00 91.38 255 LYS A CA 1
ATOM 1952 C C . LYS A 1 255 ? -19.788 1.985 8.695 1.00 91.38 255 LYS A C 1
ATOM 1954 O O . LYS A 1 255 ? -18.806 1.315 8.380 1.00 91.38 255 LYS A O 1
ATOM 1959 N N . SER A 1 256 ? -20.945 1.889 8.044 1.00 73.44 256 SER A N 1
ATOM 1960 C CA . SER A 1 256 ? -21.044 1.092 6.820 1.00 73.44 256 SER A CA 1
ATOM 1961 C C . SER A 1 256 ? -20.103 1.724 5.799 1.00 73.44 256 SER A C 1
ATOM 1963 O O . SER A 1 256 ? -20.301 2.877 5.418 1.00 73.44 256 SER A O 1
ATOM 1965 N N . SER A 1 257 ? -19.029 1.019 5.434 1.00 57.09 257 SER A N 1
ATOM 1966 C CA . SER A 1 257 ? -18.145 1.474 4.365 1.00 57.09 257 SER A CA 1
ATOM 1967 C C . SER A 1 257 ? -19.016 1.631 3.129 1.00 57.09 257 SER A C 1
ATOM 1969 O O . SER A 1 257 ? -19.666 0.663 2.727 1.00 57.09 257 SER A O 1
ATOM 1971 N N . ALA A 1 258 ? -19.017 2.809 2.504 1.00 38.00 258 ALA A N 1
ATOM 1972 C CA . ALA A 1 258 ? -19.309 2.842 1.081 1.00 38.00 258 ALA A CA 1
ATOM 1973 C C . ALA A 1 258 ? -18.355 1.818 0.451 1.00 38.00 258 ALA A C 1
ATOM 1975 O O . ALA A 1 258 ? -17.145 1.869 0.680 1.00 38.00 258 ALA A O 1
ATOM 1976 N N . ALA A 1 259 ? -18.910 0.783 -0.173 1.00 28.67 259 ALA A N 1
ATOM 1977 C CA . ALA A 1 259 ? -18.113 -0.210 -0.866 1.00 28.67 259 ALA A CA 1
ATOM 1978 C C . ALA A 1 259 ? -17.329 0.527 -1.959 1.00 28.67 259 ALA A C 1
ATOM 1980 O O . ALA A 1 259 ? -17.937 1.139 -2.840 1.00 28.67 259 ALA A O 1
ATOM 1981 N N . HIS A 1 260 ? -16.004 0.518 -1.860 1.00 30.53 260 HIS A N 1
ATOM 1982 C CA . HIS A 1 260 ? -15.087 1.019 -2.877 1.00 30.53 260 HIS A CA 1
ATOM 1983 C C . HIS A 1 260 ? -14.102 -0.096 -3.214 1.00 30.53 260 HIS A C 1
ATOM 1985 O O . HIS A 1 260 ? -13.554 -0.699 -2.261 1.00 30.53 260 HIS A O 1
#

Secondary structure (DSSP, 8-state):
-HHHHHHHT--PPPTTSPPPTTSHHHHHHHHHHT--SSHHHHHHHHHHHHHH-S-HHHHHHHHHHHHHHHTS-HHHHHHHHHHHHHHTTS-HHHHHHHHHHHHHHHHSTT-S-THHHHHHIIIIIS--SSPP--SS-SGGGS-HHHHHHHHHTSS-TTTTSSPPPPPPGGG-TTTS----GGGGSPPPHHHHHHHHSS-STT--SS--BHHHHHHHHHHHTTT-TTHHHHHHHHHHHHEEEEEPTTT--EEEEE--PPP-

Radius of gyration: 22.98 Å; chains: 1; bounding box: 58×51×54 Å

InterPro domains:
  IPR032259 Enoyl-CoA hydratase/isomerase, HIBYL-CoA-H type [PTHR43176] (5-169)
  IPR045004 Enoyl-CoA hydratase/isomerase domain [PF16113] (2-151)

Organism: NCBI:txid98765